Protein AF-A0A1B7NEG4-F1 (afdb_monomer_lite)

Foldseek 3Di:
DDDDDDDDDWFAADDDDDDDDDDDDDDDPPDDPPVPDDPPDPDPCPVVDDDDDDDDDDDDDDPPDPCPPPPPVRVVVVVVVVCPNPGPPTDDDPVNVDDPDPPCDPPADPPHPPVDDPDDDDPDDDDDDDDVVVVCVPVPPPDCVVVVVVLVVDPPSVVLLVQLLVVVVVCVVPNDFDDPPDDFAPPADARVVDQQWHWGHDDPQATEIEGGHPPGHNPVSVVSNVVSCVVVNGDYHYD

Secondary structure (DSSP, 8-state):
-------------------------S----PPPGGGS-TT-SSTTTTTS------PPPPP-----TTTTS-HHHHHHHHHHTTSS-TT-PPPPTTTT---------SS-SSPPTTS-S--PPP-PPPPP--HHHHHHT-----THHHHHHHHHSTTHHHHHHHHHHHHHHHHTT--PPPTTS---SS-EEGGG-SSEEEEEEETTEEEEEEEETTEE-HHHHHHHHHHHHHTT-EEEE-

pLDDT: mean 73.86, std 15.52, range [35.0, 93.81]

Organism: NCBI:txid1314800

Structure (mmCIF, N/CA/C/O backbone):
data_AF-A0A1B7NEG4-F1
#
_entry.id   AF-A0A1B7NEG4-F1
#
loop_
_atom_site.group_PDB
_atom_site.id
_atom_site.type_symbol
_atom_site.label_atom_id
_atom_site.label_alt_id
_atom_site.label_comp_id
_atom_site.label_asym_id
_a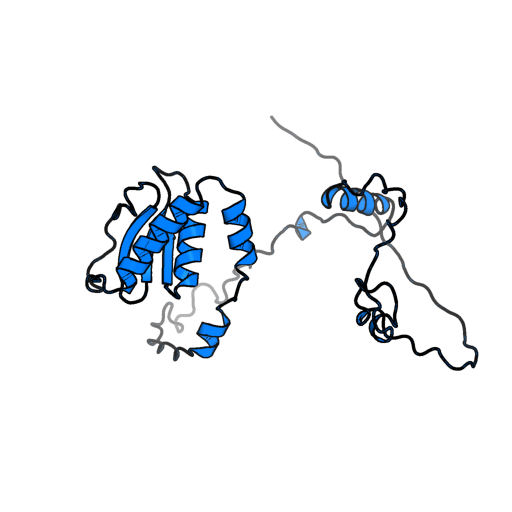tom_site.label_entity_id
_atom_site.label_seq_id
_atom_site.pdbx_PDB_ins_code
_atom_site.Cartn_x
_atom_site.Cartn_y
_atom_site.Cartn_z
_atom_site.occupancy
_atom_site.B_iso_or_equiv
_atom_site.auth_seq_id
_atom_site.auth_comp_id
_atom_site.auth_asym_id
_atom_site.auth_atom_id
_atom_site.pdbx_PDB_model_num
ATOM 1 N N . MET A 1 1 ? 20.823 23.123 -36.068 1.00 42.41 1 MET A N 1
ATOM 2 C CA . MET A 1 1 ? 22.187 23.670 -36.083 1.00 42.41 1 MET A CA 1
ATOM 3 C C . MET A 1 1 ? 22.451 24.221 -34.678 1.00 42.41 1 MET A C 1
ATOM 5 O O . MET A 1 1 ? 22.154 25.382 -34.449 1.00 42.41 1 MET A O 1
ATOM 9 N N . THR A 1 2 ? 22.787 23.450 -33.629 1.00 40.41 2 THR A N 1
ATOM 10 C CA . THR A 1 2 ? 23.548 22.170 -33.548 1.00 40.41 2 THR A CA 1
ATOM 11 C C . THR A 1 2 ? 24.908 22.257 -34.269 1.00 40.41 2 THR A C 1
ATOM 13 O O . THR A 1 2 ? 24.958 22.914 -35.301 1.00 40.41 2 THR A O 1
ATOM 16 N N . GLU A 1 3 ? 26.036 21.683 -33.826 1.00 35.50 3 GLU A N 1
ATOM 17 C CA . GLU A 1 3 ? 26.410 20.885 -32.629 1.00 35.50 3 GLU A CA 1
ATOM 18 C C . GLU A 1 3 ? 27.400 21.679 -31.712 1.00 35.50 3 GLU A C 1
ATOM 20 O O . GLU A 1 3 ? 27.847 22.749 -32.110 1.00 35.50 3 GLU A O 1
ATOM 25 N N . THR A 1 4 ? 27.784 21.357 -30.461 1.00 42.34 4 THR A N 1
ATOM 26 C CA . THR A 1 4 ? 27.658 20.190 -29.542 1.00 42.34 4 THR A CA 1
ATOM 27 C C . THR A 1 4 ? 28.858 19.207 -29.484 1.00 42.34 4 THR A C 1
ATOM 29 O O . THR A 1 4 ? 28.725 18.053 -29.878 1.00 42.34 4 THR A O 1
ATOM 32 N N . VAL A 1 5 ? 30.003 19.627 -28.904 1.00 44.06 5 VAL A N 1
ATOM 33 C CA . VAL A 1 5 ? 31.179 18.781 -28.524 1.00 44.06 5 VAL A CA 1
ATOM 34 C C . VAL A 1 5 ? 31.745 19.306 -27.182 1.00 44.06 5 VAL A C 1
ATOM 36 O O . VAL A 1 5 ? 32.205 20.440 -27.134 1.00 44.06 5 VAL A O 1
ATOM 39 N N . ILE A 1 6 ? 31.488 18.727 -25.999 1.00 40.97 6 ILE A N 1
ATOM 40 C CA . ILE A 1 6 ? 32.019 17.491 -25.370 1.00 40.97 6 ILE A CA 1
ATOM 41 C C . ILE A 1 6 ? 33.556 17.459 -25.250 1.00 40.97 6 ILE A C 1
ATOM 43 O O . ILE A 1 6 ? 34.252 17.198 -26.221 1.00 40.97 6 ILE A O 1
ATOM 47 N N . ALA A 1 7 ? 34.062 17.634 -24.024 1.00 39.62 7 ALA A N 1
ATOM 48 C CA . ALA A 1 7 ? 35.426 17.265 -23.637 1.00 39.62 7 ALA A CA 1
ATOM 49 C C . ALA A 1 7 ? 35.422 15.894 -22.937 1.00 39.62 7 ALA A C 1
ATOM 51 O O . ALA A 1 7 ? 34.477 15.559 -22.219 1.00 39.62 7 ALA A O 1
ATOM 52 N N . GLU A 1 8 ? 36.469 15.108 -23.173 1.00 35.00 8 GLU A N 1
ATOM 53 C CA . GLU A 1 8 ? 36.578 13.704 -22.771 1.00 35.00 8 GLU A CA 1
ATOM 54 C C . GLU A 1 8 ? 37.223 13.521 -21.382 1.00 35.00 8 GLU A C 1
ATOM 56 O O . GLU A 1 8 ? 37.959 14.372 -20.886 1.00 35.00 8 GLU A O 1
ATOM 61 N N . VAL A 1 9 ? 36.916 12.390 -20.749 1.00 43.47 9 VAL A N 1
ATOM 62 C CA . VAL A 1 9 ? 37.351 11.957 -19.413 1.00 43.47 9 VAL A CA 1
ATOM 63 C C . VAL A 1 9 ? 38.060 10.612 -19.559 1.00 43.47 9 VAL A C 1
ATOM 65 O O . VAL A 1 9 ? 37.553 9.796 -20.319 1.00 43.47 9 VAL A O 1
ATOM 68 N N . THR A 1 10 ? 39.120 10.326 -18.782 1.00 37.38 10 THR A N 1
ATOM 69 C CA . THR A 1 10 ? 39.449 8.985 -18.215 1.00 37.38 10 THR A CA 1
ATOM 70 C C . THR A 1 10 ? 40.577 9.093 -17.162 1.00 37.38 10 THR A C 1
ATOM 72 O O . THR A 1 10 ? 41.330 10.063 -17.157 1.00 37.38 10 THR A O 1
ATOM 75 N N . LEU A 1 11 ? 40.651 8.122 -16.237 1.00 44.81 11 LEU A N 1
ATOM 76 C CA . LEU A 1 11 ? 41.534 8.048 -15.053 1.00 44.81 11 LEU A CA 1
ATOM 77 C C . LEU A 1 11 ? 42.445 6.780 -15.111 1.00 44.81 11 LEU A C 1
ATOM 79 O O . LEU A 1 11 ? 42.128 5.898 -15.909 1.00 44.81 11 LEU A O 1
ATOM 83 N N . PRO A 1 12 ? 43.533 6.633 -14.310 1.00 49.81 12 PRO A N 1
ATOM 84 C CA . PRO A 1 12 ? 44.449 5.449 -14.334 1.00 49.81 12 PRO A CA 1
ATOM 85 C C . PRO A 1 12 ? 44.168 4.331 -13.269 1.00 49.81 12 PRO A C 1
ATOM 87 O O . PRO A 1 12 ? 43.049 4.380 -12.768 1.00 49.81 12 PRO A O 1
ATOM 90 N N . SER A 1 13 ? 45.120 3.372 -12.969 1.00 39.34 13 SER A N 1
ATOM 91 C CA . SER A 1 13 ? 45.031 2.057 -12.176 1.00 39.34 13 SER A CA 1
ATOM 92 C C . SER A 1 13 ? 45.985 1.773 -10.923 1.00 39.34 13 SER A C 1
ATOM 94 O O . SER A 1 13 ? 47.193 1.979 -11.021 1.00 39.34 13 SER A O 1
ATOM 96 N N . ILE A 1 14 ? 45.440 1.292 -9.759 1.00 48.62 14 ILE A N 1
ATOM 97 C CA . ILE A 1 14 ? 45.960 1.266 -8.325 1.00 48.62 14 ILE A CA 1
ATOM 98 C C . ILE A 1 14 ? 46.546 -0.079 -7.893 1.00 48.62 14 ILE A C 1
ATOM 100 O O . ILE A 1 14 ? 45.979 -1.133 -8.184 1.00 48.62 14 ILE A O 1
ATOM 104 N N . PRO A 1 15 ? 47.520 -0.008 -6.968 1.00 48.56 15 PRO A N 1
ATOM 105 C CA . PRO A 1 15 ? 47.668 -0.963 -5.854 1.00 48.56 15 PRO A CA 1
ATOM 106 C C . PRO A 1 15 ? 47.987 -0.270 -4.494 1.00 48.56 15 PRO A C 1
ATOM 108 O O . PRO A 1 15 ? 48.414 0.877 -4.455 1.00 48.56 15 PRO A O 1
ATOM 111 N N . GLY A 1 16 ? 47.827 -0.873 -3.312 1.00 44.75 16 GLY A N 1
ATOM 112 C CA . GLY A 1 16 ? 47.434 -2.246 -2.997 1.00 44.75 16 GLY A CA 1
ATOM 113 C C . GLY A 1 16 ? 48.377 -2.906 -1.975 1.00 44.75 16 GLY A C 1
ATOM 114 O O . GLY A 1 16 ? 49.458 -3.334 -2.351 1.00 44.75 16 GLY A O 1
ATOM 115 N N . GLN A 1 17 ? 47.883 -3.083 -0.741 1.00 45.44 17 GLN A N 1
ATOM 116 C CA . GLN A 1 17 ? 48.332 -4.048 0.289 1.00 45.44 17 GLN A CA 1
ATOM 117 C C . GLN A 1 17 ? 49.585 -3.757 1.154 1.00 45.44 17 GLN A C 1
ATOM 119 O O . GLN A 1 17 ? 50.362 -2.834 0.926 1.00 45.44 17 GLN A O 1
ATOM 124 N N . THR A 1 18 ? 49.657 -4.539 2.238 1.00 61.88 18 THR A N 1
ATOM 125 C CA . THR A 1 18 ? 50.371 -4.360 3.519 1.00 61.88 18 THR A CA 1
ATOM 126 C C . THR A 1 18 ? 50.999 -5.709 3.936 1.00 61.88 18 THR A C 1
ATOM 128 O O . THR A 1 18 ? 50.721 -6.700 3.271 1.00 61.88 18 THR A O 1
ATOM 131 N N . GLU A 1 19 ? 51.699 -5.747 5.090 1.00 47.62 19 GLU A N 1
ATOM 132 C CA . GLU A 1 19 ? 52.033 -6.904 5.982 1.00 47.62 19 GLU A CA 1
ATOM 133 C C . GLU A 1 19 ? 53.531 -7.291 6.053 1.00 47.62 19 GLU A C 1
ATOM 135 O O . GLU A 1 19 ? 54.258 -7.096 5.087 1.00 47.62 19 GLU A O 1
ATOM 140 N N . ALA A 1 20 ? 54.087 -7.844 7.151 1.00 49.72 20 ALA A N 1
ATOM 141 C CA . ALA A 1 20 ? 53.739 -7.863 8.595 1.00 49.72 20 ALA A CA 1
ATOM 142 C C . ALA A 1 20 ? 54.958 -8.384 9.423 1.00 49.72 20 ALA A C 1
ATOM 144 O O . ALA A 1 20 ? 55.973 -8.764 8.846 1.00 49.72 20 ALA A O 1
ATOM 145 N N . HIS A 1 21 ? 54.873 -8.404 10.766 1.00 41.31 21 HIS A N 1
ATOM 146 C CA . HIS A 1 21 ? 55.951 -8.801 11.706 1.00 41.31 21 HIS A CA 1
ATOM 147 C C . HIS A 1 21 ? 55.560 -10.009 12.603 1.00 41.31 21 HIS A C 1
ATOM 149 O O . HIS A 1 21 ? 54.381 -10.340 12.713 1.00 41.31 21 HIS A O 1
ATOM 155 N N . ALA A 1 22 ? 56.549 -10.651 13.247 1.00 44.38 22 ALA A N 1
ATOM 156 C CA . ALA A 1 22 ? 56.421 -11.870 14.077 1.00 44.38 22 ALA A CA 1
ATOM 157 C C . ALA A 1 22 ? 56.050 -11.618 15.578 1.00 44.38 22 ALA A C 1
ATOM 159 O O . ALA A 1 22 ? 56.096 -10.461 15.999 1.00 44.38 22 ALA A O 1
ATOM 160 N N . PRO A 1 23 ? 55.665 -12.652 16.377 1.00 54.19 23 PRO A N 1
ATOM 161 C CA . PRO A 1 23 ? 54.934 -12.489 17.652 1.00 54.19 23 PRO A CA 1
ATOM 162 C C . PRO A 1 23 ? 55.716 -12.781 18.960 1.00 54.19 23 PRO A C 1
ATOM 164 O O . PRO A 1 23 ? 56.681 -13.540 18.949 1.00 54.19 23 PRO A O 1
ATOM 167 N N . ASP A 1 24 ? 55.198 -12.267 20.090 1.00 50.75 24 ASP A N 1
ATOM 168 C CA . ASP A 1 24 ? 55.678 -12.487 21.474 1.00 50.75 24 ASP A CA 1
ATOM 169 C C . ASP A 1 24 ? 54.632 -13.181 22.380 1.00 50.75 24 ASP A C 1
ATOM 171 O O . ASP A 1 24 ? 53.419 -13.026 22.205 1.00 50.75 24 ASP A O 1
ATOM 175 N N . ASP A 1 25 ? 55.115 -13.915 23.390 1.00 60.53 25 ASP A N 1
ATOM 176 C CA . ASP A 1 25 ? 54.361 -14.910 24.171 1.00 60.53 25 ASP A CA 1
ATOM 177 C C . ASP A 1 25 ? 53.842 -14.361 25.523 1.00 60.53 25 ASP A C 1
ATOM 179 O O . ASP A 1 25 ? 54.516 -14.391 26.554 1.00 60.53 25 ASP A O 1
ATOM 183 N N . SER A 1 26 ? 52.623 -13.812 25.523 1.00 69.69 26 SER A N 1
ATOM 184 C CA . SER A 1 26 ? 51.928 -13.322 26.727 1.00 69.69 26 SER A CA 1
ATOM 185 C C . SER A 1 26 ? 50.456 -13.762 26.721 1.00 69.69 26 SER A C 1
ATOM 187 O O . SER A 1 26 ? 49.893 -13.955 25.640 1.00 69.69 26 SER A O 1
ATOM 189 N N . PRO A 1 27 ? 49.795 -13.943 27.887 1.00 64.12 27 PRO A N 1
ATOM 190 C CA . PRO A 1 27 ? 48.421 -14.438 27.935 1.00 64.12 27 PRO A CA 1
ATOM 191 C C . PRO A 1 27 ? 47.476 -13.476 27.210 1.00 64.12 27 PRO A C 1
ATOM 193 O O . PRO A 1 27 ? 47.151 -12.396 27.710 1.00 64.12 27 PRO A O 1
ATOM 196 N N . VAL A 1 28 ? 47.044 -13.890 26.015 1.00 61.75 28 VAL A N 1
ATOM 197 C CA . VAL A 1 28 ? 46.268 -13.062 25.089 1.00 61.75 28 VAL A CA 1
ATOM 198 C C . VAL A 1 28 ? 45.008 -12.553 25.792 1.00 61.75 28 VAL A C 1
ATOM 200 O O . VAL A 1 28 ? 44.171 -13.365 26.201 1.00 61.75 28 VAL A O 1
ATOM 203 N N . PRO A 1 29 ? 44.811 -11.227 25.924 1.00 64.06 29 PRO A N 1
ATOM 204 C CA . PRO A 1 29 ? 43.590 -10.693 26.501 1.00 64.06 29 PRO A CA 1
ATOM 205 C C . PRO A 1 29 ? 42.431 -10.998 25.548 1.00 64.06 29 PRO A C 1
ATOM 207 O O . PRO A 1 29 ? 42.242 -10.304 24.548 1.00 64.06 29 PRO A O 1
ATOM 210 N N . LEU A 1 30 ? 41.655 -12.041 25.866 1.00 65.75 30 LEU A N 1
ATOM 211 C CA . LEU A 1 30 ? 40.499 -12.503 25.094 1.00 65.75 30 LEU A CA 1
ATOM 212 C C . LEU A 1 30 ? 39.398 -11.433 25.072 1.00 65.75 30 LEU A C 1
ATOM 214 O O . LEU A 1 30 ? 38.436 -11.444 25.840 1.00 65.75 30 LEU A O 1
ATOM 218 N N . SER A 1 31 ? 39.561 -10.457 24.183 1.00 66.19 31 SER A N 1
ATOM 219 C CA . SER A 1 31 ? 38.578 -9.413 23.950 1.00 66.19 31 SER A CA 1
ATOM 220 C C . SER A 1 31 ? 37.448 -9.963 23.084 1.00 66.19 31 SER A C 1
ATOM 222 O O . SER A 1 31 ? 37.697 -10.566 22.041 1.00 66.19 31 SER A O 1
ATOM 224 N N . PHE A 1 32 ? 36.198 -9.732 23.492 1.00 62.78 32 PHE A N 1
ATOM 225 C CA . PHE A 1 32 ? 35.048 -10.091 22.664 1.00 62.78 32 PHE A CA 1
ATOM 226 C C . PHE A 1 32 ? 35.131 -9.399 21.291 1.00 62.78 32 PHE A C 1
ATOM 228 O O . PHE A 1 32 ? 35.362 -8.181 21.256 1.00 62.78 32 PHE A O 1
ATOM 235 N N . PRO A 1 33 ? 34.898 -10.130 20.178 1.00 68.19 33 PRO A N 1
ATOM 236 C CA . PRO A 1 33 ? 34.938 -9.573 18.831 1.00 68.19 33 PRO A CA 1
ATOM 237 C C . PRO A 1 33 ? 34.097 -8.303 18.721 1.00 68.19 33 PRO A C 1
ATOM 239 O O . PRO A 1 33 ? 32.954 -8.268 19.183 1.00 68.19 33 PRO A O 1
ATOM 242 N N . ALA A 1 34 ? 34.632 -7.262 18.078 1.00 62.91 34 ALA A N 1
ATOM 243 C CA . ALA A 1 34 ? 33.961 -5.961 17.989 1.00 62.91 34 ALA A CA 1
ATOM 244 C C . ALA A 1 34 ? 32.556 -6.040 17.357 1.00 62.91 34 ALA A C 1
ATOM 246 O O . ALA A 1 34 ? 31.680 -5.265 17.722 1.00 62.91 34 ALA A O 1
ATOM 247 N N . ILE A 1 35 ? 32.326 -7.032 16.491 1.00 61.75 35 ILE A N 1
ATOM 248 C CA . ILE A 1 35 ? 31.036 -7.350 15.858 1.00 61.75 35 ILE A CA 1
ATOM 249 C C . ILE A 1 35 ? 29.946 -7.702 16.891 1.00 61.75 35 ILE A C 1
ATOM 251 O O . ILE A 1 35 ? 28.778 -7.386 16.683 1.00 61.75 35 ILE A O 1
ATOM 255 N N . LEU A 1 36 ? 30.316 -8.312 18.023 1.00 56.84 36 LEU A N 1
ATOM 256 C CA . LEU A 1 36 ? 29.397 -8.675 19.111 1.00 56.84 36 LEU A CA 1
ATOM 257 C C . LEU A 1 36 ? 29.279 -7.580 20.187 1.00 56.84 36 LEU A C 1
ATOM 259 O O . LEU A 1 36 ? 28.483 -7.704 21.120 1.00 56.84 36 LEU A O 1
ATOM 263 N N . ARG A 1 37 ? 30.038 -6.481 20.077 1.00 62.06 37 ARG A N 1
ATOM 264 C CA . ARG A 1 37 ? 29.941 -5.347 21.005 1.00 62.06 37 ARG A CA 1
ATOM 265 C C . ARG A 1 37 ? 28.785 -4.444 20.584 1.00 62.06 37 ARG A C 1
ATOM 267 O O . ARG A 1 37 ? 28.857 -3.759 19.571 1.00 62.06 37 ARG A O 1
ATOM 274 N N . ASN A 1 38 ? 27.731 -4.391 21.399 1.00 67.50 38 ASN A N 1
ATOM 275 C CA . ASN A 1 38 ? 26.630 -3.451 21.191 1.00 67.50 38 ASN A CA 1
ATOM 276 C C . ASN A 1 38 ? 27.158 -1.998 21.272 1.00 67.50 38 ASN A C 1
ATOM 278 O O . ASN A 1 38 ? 27.566 -1.575 22.357 1.00 67.50 38 ASN A O 1
ATOM 282 N N . PRO A 1 39 ? 27.125 -1.206 20.180 1.00 67.38 39 PRO A N 1
ATOM 283 C CA . PRO A 1 39 ? 27.779 0.107 20.117 1.00 67.38 39 PRO A CA 1
ATOM 284 C C . PRO A 1 39 ? 27.109 1.179 20.992 1.00 67.38 39 PRO A C 1
ATOM 286 O O . PRO A 1 39 ? 27.589 2.304 21.066 1.00 67.38 39 PRO A O 1
ATOM 289 N N . LYS A 1 40 ? 25.988 0.851 21.650 1.00 66.44 40 LYS A N 1
ATOM 290 C CA . LYS A 1 40 ? 25.274 1.740 22.579 1.00 66.44 40 LYS A CA 1
ATOM 291 C C . LYS A 1 40 ? 25.714 1.584 24.039 1.00 66.44 40 LYS A C 1
ATOM 293 O O . LYS A 1 40 ? 25.205 2.307 24.891 1.00 66.44 40 LYS A O 1
ATOM 298 N N . LEU A 1 41 ? 26.612 0.644 24.345 1.00 65.88 41 LEU A N 1
ATOM 299 C CA . LEU A 1 41 ? 27.146 0.432 25.692 1.00 65.88 41 LEU A CA 1
ATOM 300 C C . LEU A 1 41 ? 28.545 1.045 25.810 1.00 65.88 41 LEU A C 1
ATOM 302 O O . LEU A 1 41 ? 29.467 0.653 25.099 1.00 65.88 41 LEU A O 1
ATOM 306 N N . VAL A 1 42 ? 28.687 2.004 26.728 1.00 69.44 42 VAL A N 1
ATOM 307 C CA . VAL A 1 42 ? 29.930 2.770 26.943 1.00 69.44 42 VAL A CA 1
ATOM 308 C C . VAL A 1 42 ? 31.013 1.936 27.642 1.00 69.44 42 VAL A C 1
ATOM 310 O O . VAL A 1 42 ? 32.197 2.139 27.392 1.00 69.44 42 VAL A O 1
ATOM 313 N N . ASP A 1 43 ? 30.624 0.968 28.479 1.00 67.44 43 ASP A N 1
ATOM 314 C CA . ASP A 1 43 ? 31.540 0.109 29.240 1.00 67.44 43 ASP A CA 1
ATOM 315 C C . ASP A 1 43 ? 31.214 -1.380 29.016 1.00 67.44 43 ASP A C 1
ATOM 317 O O . ASP A 1 43 ? 30.048 -1.774 28.928 1.00 67.44 43 ASP A O 1
ATOM 321 N N . ARG A 1 44 ? 32.260 -2.212 28.940 1.00 62.88 44 ARG A N 1
ATOM 322 C CA . ARG A 1 44 ? 32.179 -3.666 28.734 1.00 62.88 44 ARG A CA 1
ATOM 323 C C . ARG A 1 44 ? 31.524 -4.387 29.908 1.00 62.88 44 ARG A C 1
ATOM 325 O O . ARG A 1 44 ? 30.877 -5.397 29.677 1.00 62.88 44 ARG A O 1
ATOM 332 N N . TYR A 1 45 ? 31.643 -3.851 31.123 1.00 65.25 45 TYR A N 1
ATOM 333 C CA . TYR A 1 45 ? 31.098 -4.453 32.347 1.00 65.25 45 TYR A CA 1
ATOM 334 C C . TYR A 1 45 ? 29.856 -3.719 32.879 1.00 65.25 45 TYR A C 1
ATOM 336 O O . TYR A 1 45 ? 29.498 -3.850 34.047 1.00 65.25 45 TYR A O 1
ATOM 344 N N . ALA A 1 46 ? 29.167 -2.941 32.034 1.00 65.12 46 ALA A N 1
ATOM 345 C CA . ALA A 1 46 ? 28.007 -2.136 32.438 1.00 65.12 46 ALA A CA 1
ATOM 346 C C . ALA A 1 46 ? 26.840 -2.952 33.039 1.00 65.12 46 ALA A C 1
ATOM 348 O O . ALA A 1 46 ? 26.028 -2.398 33.769 1.00 65.12 46 ALA A O 1
ATOM 349 N N . HIS A 1 47 ? 26.763 -4.250 32.738 1.00 59.22 47 HIS A N 1
ATOM 350 C CA . HIS A 1 47 ? 25.766 -5.198 33.254 1.00 59.22 47 HIS A CA 1
ATOM 351 C C . HIS A 1 47 ? 26.199 -5.923 34.545 1.00 59.22 47 HIS A C 1
ATOM 353 O O . HIS A 1 47 ? 25.377 -6.592 35.157 1.00 59.22 47 HIS A O 1
ATOM 359 N N . LEU A 1 48 ? 27.460 -5.775 34.970 1.00 63.34 48 LEU A N 1
ATOM 360 C CA . LEU A 1 48 ? 27.993 -6.282 36.245 1.00 63.34 48 LEU A CA 1
ATOM 361 C C . LEU A 1 48 ? 27.952 -5.234 37.369 1.00 63.34 48 LEU A C 1
ATOM 363 O O . LEU A 1 48 ? 28.250 -5.549 38.517 1.00 63.34 48 LEU A O 1
ATOM 367 N N . ARG A 1 49 ? 27.598 -3.982 37.056 1.00 62.47 49 ARG A N 1
ATOM 368 C CA . ARG A 1 49 ? 27.354 -2.942 38.060 1.00 62.47 49 ARG A CA 1
ATOM 369 C C . ARG A 1 49 ? 25.869 -2.902 38.389 1.00 62.47 49 ARG A C 1
ATOM 371 O O . ARG A 1 49 ? 25.076 -2.392 37.596 1.00 62.47 49 ARG A O 1
ATOM 378 N N . GLU A 1 50 ? 25.504 -3.400 39.568 1.00 57.91 50 GLU A N 1
ATOM 379 C CA . GLU A 1 50 ? 24.193 -3.110 40.145 1.00 57.91 50 GLU A CA 1
ATOM 380 C C . GLU A 1 50 ? 24.017 -1.593 40.254 1.00 57.91 50 GLU A C 1
ATOM 382 O O . GLU A 1 50 ? 24.933 -0.857 40.624 1.00 57.91 50 GLU A O 1
ATOM 387 N N . ARG A 1 51 ? 22.856 -1.109 39.815 1.00 53.50 51 ARG A N 1
ATOM 388 C CA . ARG A 1 51 ? 22.638 0.302 39.501 1.00 53.50 51 ARG A CA 1
ATOM 389 C C . ARG A 1 51 ? 22.081 1.041 40.723 1.00 53.50 51 ARG A C 1
ATOM 391 O O . ARG A 1 51 ? 20.879 0.916 40.963 1.00 53.50 51 ARG A O 1
ATOM 398 N N . PRO A 1 52 ? 22.866 1.863 41.447 1.00 50.38 52 PRO A N 1
ATOM 399 C CA . PRO A 1 52 ? 22.280 2.795 42.398 1.00 50.38 52 PRO A CA 1
ATOM 400 C C . PRO A 1 52 ? 21.434 3.826 41.640 1.00 50.38 52 PRO A C 1
ATOM 402 O O . PRO A 1 52 ? 21.715 4.193 40.494 1.00 50.38 52 PRO A O 1
ATOM 405 N N . VAL A 1 53 ? 20.353 4.265 42.276 1.00 51.50 53 VAL A N 1
ATOM 406 C CA . VAL A 1 53 ? 19.396 5.198 41.681 1.00 51.50 53 VAL A CA 1
ATOM 407 C C . VAL A 1 53 ? 19.961 6.627 41.692 1.00 51.50 53 VAL A C 1
ATOM 409 O O . VAL A 1 53 ? 20.501 7.073 42.697 1.00 51.50 53 VAL A O 1
ATOM 412 N N . ALA A 1 54 ? 19.702 7.346 40.592 1.00 51.25 54 ALA A N 1
ATOM 413 C CA . ALA A 1 54 ? 19.752 8.806 40.412 1.00 51.25 54 ALA A CA 1
ATOM 414 C C . ALA A 1 54 ? 21.014 9.489 39.826 1.00 51.25 54 ALA A C 1
ATOM 416 O O . ALA A 1 54 ? 22.144 9.021 39.887 1.00 51.25 54 ALA A O 1
ATOM 417 N N . VAL A 1 55 ? 20.706 10.671 39.271 1.00 48.00 55 VAL A N 1
ATOM 418 C CA . VAL A 1 55 ? 21.547 11.784 38.793 1.00 48.00 55 VAL A CA 1
ATOM 419 C C . VAL A 1 55 ? 22.428 11.530 37.560 1.00 48.00 55 VAL A C 1
ATOM 421 O O . VAL A 1 55 ? 23.555 11.053 37.630 1.00 48.00 55 VAL A O 1
ATOM 424 N N . HIS A 1 56 ? 21.935 11.991 36.406 1.00 48.06 56 HIS A N 1
ATOM 425 C CA . HIS A 1 56 ? 22.744 12.197 35.204 1.00 48.06 56 HIS A CA 1
ATOM 426 C C . HIS A 1 56 ? 23.692 13.403 35.382 1.00 48.06 56 HIS A C 1
ATOM 428 O O . HIS A 1 56 ? 23.195 14.526 35.515 1.00 48.06 56 HIS A O 1
ATOM 434 N N . PRO A 1 57 ? 25.026 13.244 35.295 1.00 45.41 57 PRO A N 1
ATOM 435 C CA . PRO A 1 57 ? 25.910 14.373 35.044 1.00 45.41 57 PRO A CA 1
ATOM 436 C C . PRO A 1 57 ? 25.768 14.812 33.580 1.00 45.41 57 PRO A C 1
ATOM 438 O O . PRO A 1 57 ? 25.719 13.990 32.662 1.00 45.41 57 PRO A O 1
ATOM 441 N N . LYS A 1 58 ? 25.689 16.126 33.356 1.00 52.47 58 LYS A N 1
ATOM 442 C CA . LYS A 1 58 ? 25.599 16.722 32.017 1.00 52.47 58 LYS A CA 1
ATOM 443 C C . LYS A 1 58 ? 26.927 16.492 31.291 1.00 52.47 58 LYS A C 1
ATOM 445 O O . LYS A 1 58 ? 27.954 16.997 31.739 1.00 52.47 58 LYS A O 1
ATOM 450 N N . THR A 1 59 ? 26.920 15.741 30.192 1.00 51.09 59 THR A N 1
ATOM 451 C CA . THR A 1 59 ? 28.128 15.520 29.386 1.00 51.09 59 THR A CA 1
ATOM 452 C C . THR A 1 59 ? 28.607 16.830 28.775 1.00 51.09 59 THR A C 1
ATOM 454 O O . THR A 1 59 ? 27.822 17.577 28.190 1.00 51.09 59 THR A O 1
ATOM 457 N N . SER A 1 60 ? 29.902 17.090 28.928 1.00 49.78 60 SER A N 1
ATOM 458 C CA . SER A 1 60 ? 30.599 18.257 28.401 1.00 49.78 60 SER A CA 1
ATOM 459 C C . SER A 1 60 ? 30.481 18.378 26.880 1.00 49.78 60 SER A C 1
ATOM 461 O O . SER A 1 60 ? 30.342 17.391 26.158 1.00 49.78 60 SER A O 1
ATOM 463 N N . LEU A 1 61 ? 30.566 19.621 26.406 1.00 56.00 61 LEU A N 1
ATOM 464 C CA . LEU A 1 61 ? 30.566 19.986 24.992 1.00 56.00 61 LEU A CA 1
ATOM 465 C C . LEU A 1 61 ? 31.740 19.313 24.260 1.00 56.00 61 LEU A C 1
ATOM 467 O O . LEU A 1 61 ? 32.864 19.819 24.282 1.00 56.00 61 LEU A O 1
ATOM 471 N N . SER A 1 62 ? 31.482 18.214 23.550 1.00 55.84 62 SER A N 1
ATOM 472 C CA . SER A 1 62 ? 32.317 17.873 22.402 1.00 55.84 62 SER A CA 1
ATOM 473 C C . SER A 1 62 ? 32.163 18.997 21.376 1.00 55.84 62 SER A C 1
ATOM 475 O O . SER A 1 62 ? 31.056 19.478 21.129 1.00 55.84 62 SER A O 1
ATOM 477 N N . LYS A 1 63 ? 33.274 19.453 20.783 1.00 54.59 63 LYS A N 1
ATOM 478 C CA . LYS A 1 63 ? 33.212 20.374 19.642 1.00 54.59 63 LYS A CA 1
ATOM 479 C C . LYS A 1 63 ? 32.423 19.674 18.539 1.00 54.59 63 LYS A C 1
ATOM 481 O O . LYS A 1 63 ? 32.955 18.760 17.911 1.00 54.59 63 LYS A O 1
ATOM 486 N N . ALA A 1 64 ? 31.172 20.088 18.333 1.00 49.16 64 ALA A N 1
ATOM 487 C CA . ALA A 1 64 ? 30.355 19.606 17.234 1.00 49.16 64 ALA A CA 1
ATOM 488 C C . ALA A 1 64 ? 31.133 19.865 15.942 1.00 49.16 64 ALA A C 1
ATOM 490 O O . ALA A 1 64 ? 31.431 21.015 15.601 1.00 49.16 64 ALA A O 1
ATOM 491 N N . HIS A 1 65 ? 31.535 18.786 15.271 1.00 58.22 65 HIS A N 1
ATOM 492 C CA . HIS A 1 65 ? 32.191 18.890 13.980 1.00 58.22 65 HIS A CA 1
ATOM 493 C C . HIS A 1 65 ? 31.206 19.612 13.061 1.00 58.22 65 HIS A C 1
ATOM 495 O O . HIS A 1 65 ? 30.037 19.228 12.998 1.00 58.22 65 HIS A O 1
ATOM 501 N N . ARG A 1 66 ? 31.656 20.669 12.375 1.00 55.28 66 ARG A N 1
ATOM 502 C CA . ARG A 1 66 ? 30.800 21.619 11.627 1.00 55.28 66 ARG A CA 1
ATOM 503 C C . ARG A 1 66 ? 29.947 20.959 10.523 1.00 55.28 66 ARG A C 1
ATOM 505 O O . ARG A 1 66 ? 29.062 21.595 9.960 1.00 55.28 66 ARG A O 1
ATOM 512 N N . ASP A 1 67 ? 30.191 19.674 10.290 1.00 55.41 67 ASP A N 1
ATOM 513 C CA . ASP A 1 67 ? 29.602 18.805 9.284 1.00 55.41 67 ASP A CA 1
ATOM 514 C C . ASP A 1 67 ? 28.435 17.938 9.779 1.00 55.41 67 ASP A C 1
ATOM 516 O O . ASP A 1 67 ? 27.845 17.217 8.982 1.00 55.41 67 ASP A O 1
ATOM 520 N N . GLU A 1 68 ? 28.075 17.938 11.068 1.00 56.97 68 GLU A N 1
ATOM 521 C CA . GLU A 1 68 ? 27.002 17.047 11.562 1.00 56.97 68 GLU A CA 1
ATOM 522 C C . GLU A 1 68 ? 25.618 17.375 10.947 1.00 56.97 68 GLU A C 1
ATOM 524 O O . GLU A 1 68 ? 24.692 16.561 10.961 1.00 56.97 68 GLU A O 1
ATOM 529 N N . HIS A 1 69 ? 25.491 18.551 10.325 1.00 55.25 69 HIS A N 1
ATOM 530 C CA . HIS A 1 69 ? 24.334 18.967 9.528 1.00 55.25 69 HIS A CA 1
ATOM 531 C C . HIS A 1 69 ? 24.529 18.812 8.008 1.00 55.25 69 HIS A C 1
ATOM 533 O O . HIS A 1 69 ? 23.594 19.055 7.242 1.00 55.25 69 HIS A O 1
ATOM 539 N N . GLU A 1 70 ? 25.702 18.374 7.540 1.00 67.19 70 GLU A N 1
ATOM 540 C CA . GLU A 1 70 ? 25.927 18.059 6.131 1.00 67.19 70 GLU A CA 1
ATOM 541 C C . GLU A 1 70 ? 25.146 16.791 5.761 1.00 67.19 70 GLU A C 1
ATOM 543 O O . GLU A 1 70 ? 25.431 15.676 6.204 1.00 67.19 70 GLU A O 1
ATOM 548 N N . GLY A 1 71 ? 24.120 16.946 4.921 1.00 81.94 71 GLY A N 1
ATOM 549 C CA . GLY A 1 71 ? 23.295 15.818 4.495 1.00 81.94 71 GLY A CA 1
ATOM 550 C C . GLY A 1 71 ? 24.142 14.703 3.872 1.00 81.94 71 GLY A C 1
ATOM 551 O O . GLY A 1 71 ? 25.092 14.970 3.141 1.00 81.94 71 GLY A O 1
ATOM 552 N N . LYS A 1 72 ? 23.758 13.434 4.079 1.00 83.19 72 LYS A N 1
ATOM 553 C CA . LYS A 1 72 ? 24.522 12.220 3.693 1.00 83.19 72 LYS A CA 1
ATOM 554 C C . LYS A 1 72 ? 25.018 12.139 2.229 1.00 83.19 72 LYS A C 1
ATOM 556 O O . LYS A 1 72 ? 25.787 11.235 1.902 1.00 83.19 72 LYS A O 1
ATOM 561 N N . ARG A 1 73 ? 24.539 13.008 1.330 1.00 78.81 73 ARG A N 1
ATOM 562 C CA . ARG A 1 73 ? 25.031 13.172 -0.052 1.00 78.81 73 ARG A CA 1
ATOM 563 C C . ARG A 1 73 ? 26.286 14.050 -0.131 1.00 78.81 73 ARG A C 1
ATOM 565 O O . ARG A 1 73 ? 27.152 13.773 -0.947 1.00 78.81 73 ARG A O 1
ATOM 572 N N . TRP A 1 74 ? 26.381 15.086 0.698 1.00 82.94 74 TRP A N 1
ATOM 573 C CA . TRP A 1 74 ? 27.515 16.004 0.750 1.00 82.94 74 TRP A CA 1
ATOM 574 C C . TRP A 1 74 ? 28.754 15.329 1.341 1.00 82.94 74 TRP A C 1
ATOM 576 O O . TRP A 1 74 ? 29.792 15.316 0.687 1.00 82.94 74 TRP A O 1
ATOM 586 N N . ILE A 1 75 ? 28.605 14.647 2.485 1.00 84.12 75 ILE A N 1
ATOM 587 C CA . ILE A 1 75 ? 29.677 13.845 3.105 1.00 84.12 75 ILE A CA 1
ATOM 588 C C . ILE A 1 75 ? 30.281 12.869 2.079 1.00 84.12 75 ILE A C 1
ATOM 590 O O . ILE A 1 75 ? 31.486 12.893 1.850 1.00 84.12 75 ILE A O 1
ATOM 594 N N . ARG A 1 76 ? 29.437 12.119 1.350 1.00 83.31 76 ARG A N 1
ATOM 595 C CA . ARG A 1 76 ? 29.883 11.217 0.272 1.00 83.31 76 ARG A CA 1
ATOM 596 C C . ARG A 1 76 ? 30.591 11.923 -0.882 1.00 83.31 76 ARG A C 1
ATOM 598 O O . ARG A 1 76 ? 31.561 11.390 -1.396 1.00 83.31 76 ARG A O 1
ATOM 605 N N . ARG A 1 77 ? 30.132 13.104 -1.316 1.00 84.06 77 ARG A N 1
ATOM 606 C CA . ARG A 1 77 ? 30.833 13.879 -2.360 1.00 84.06 77 ARG A CA 1
ATOM 607 C C . ARG A 1 77 ? 32.226 14.293 -1.895 1.00 84.06 77 ARG A C 1
ATOM 609 O O . ARG A 1 77 ? 33.167 14.193 -2.669 1.00 84.06 77 ARG A O 1
ATOM 616 N N . ARG A 1 78 ? 32.359 14.712 -0.635 1.00 85.56 78 ARG A N 1
ATOM 617 C CA . ARG A 1 78 ? 33.635 15.109 -0.031 1.00 85.56 78 ARG A CA 1
ATOM 618 C C . ARG A 1 78 ? 34.579 13.927 0.196 1.00 85.56 78 ARG A C 1
ATOM 620 O O . ARG A 1 78 ? 35.781 14.074 0.028 1.00 85.56 78 ARG A O 1
ATOM 627 N N . GLU A 1 79 ? 34.051 12.763 0.559 1.00 86.69 79 GLU A N 1
ATOM 628 C CA . GLU A 1 79 ? 34.827 11.520 0.646 1.00 86.69 79 GLU A CA 1
ATOM 629 C C . GLU A 1 79 ? 35.278 11.057 -0.743 1.00 86.69 79 GLU A C 1
ATOM 631 O O . GLU A 1 79 ? 36.465 10.816 -0.936 1.00 86.69 79 GLU A O 1
ATOM 636 N N . ASN A 1 80 ? 34.382 11.058 -1.736 1.00 83.06 80 ASN A N 1
ATOM 637 C CA . ASN A 1 80 ? 34.718 10.749 -3.128 1.00 83.06 80 ASN A CA 1
ATOM 638 C C . ASN A 1 80 ? 35.713 11.750 -3.744 1.00 83.06 80 ASN A C 1
ATOM 640 O O . ASN A 1 80 ? 36.504 11.366 -4.597 1.00 83.06 80 ASN A O 1
ATOM 644 N N . ALA A 1 81 ? 35.730 13.012 -3.303 1.00 83.56 81 ALA A N 1
ATOM 645 C CA . ALA A 1 81 ? 36.703 14.002 -3.769 1.00 83.56 81 ALA A CA 1
ATOM 646 C C . ALA A 1 81 ? 38.155 13.661 -3.374 1.00 83.56 81 ALA A C 1
ATOM 648 O O . ALA A 1 81 ? 39.078 14.043 -4.084 1.00 83.56 81 ALA A O 1
ATOM 649 N N . LYS A 1 82 ? 38.374 12.886 -2.298 1.00 85.69 82 LYS A N 1
ATOM 650 C CA . LYS A 1 82 ? 39.712 12.386 -1.909 1.00 85.69 82 LYS A CA 1
ATOM 651 C C . LYS A 1 82 ? 40.271 11.335 -2.872 1.00 85.69 82 LYS A C 1
ATOM 653 O O . LYS A 1 82 ? 41.419 10.928 -2.742 1.00 85.69 82 LYS A O 1
ATOM 658 N N . PHE A 1 83 ? 39.435 10.857 -3.786 1.00 81.31 83 PHE A N 1
ATOM 659 C CA . PHE A 1 83 ? 39.718 9.763 -4.698 1.00 81.31 83 PHE A CA 1
ATOM 660 C C . PHE A 1 83 ? 39.861 10.223 -6.159 1.00 81.31 83 PHE A C 1
ATOM 662 O O . PHE A 1 83 ? 39.905 9.384 -7.050 1.00 81.31 83 PHE A O 1
ATOM 669 N N . VAL A 1 84 ? 39.945 11.536 -6.408 1.00 79.25 84 VAL A N 1
ATOM 670 C CA . VAL A 1 84 ? 40.087 12.120 -7.756 1.00 79.25 84 VAL A CA 1
ATOM 671 C C . VAL A 1 84 ? 41.475 11.862 -8.341 1.00 79.25 84 VAL A C 1
ATOM 673 O O . VAL A 1 84 ? 41.579 11.372 -9.460 1.00 79.25 84 VAL A O 1
ATOM 676 N N . ASP A 1 85 ? 42.528 12.109 -7.559 1.00 82.12 85 ASP A N 1
ATOM 677 C CA . ASP A 1 85 ? 43.911 11.801 -7.952 1.00 82.12 85 ASP A CA 1
ATOM 678 C C . ASP A 1 85 ? 44.221 10.303 -7.846 1.00 82.12 85 ASP A C 1
ATOM 680 O O . ASP A 1 85 ? 45.301 9.863 -8.234 1.00 82.12 85 ASP A O 1
ATOM 684 N N . ASN A 1 86 ? 43.301 9.519 -7.267 1.00 85.56 86 ASN A N 1
ATOM 685 C CA . ASN A 1 86 ? 43.537 8.128 -6.928 1.00 85.56 86 ASN A CA 1
ATOM 686 C C . ASN A 1 86 ? 43.356 7.243 -8.162 1.00 85.56 86 ASN A C 1
ATOM 688 O O . ASN A 1 86 ? 42.223 6.960 -8.579 1.00 85.56 86 ASN A O 1
ATOM 692 N N . PRO A 1 87 ? 44.450 6.758 -8.749 1.00 85.38 87 PRO A N 1
ATOM 693 C CA . PRO A 1 87 ? 44.383 6.278 -10.098 1.00 85.38 87 PRO A CA 1
ATOM 694 C C . PRO A 1 87 ? 44.041 4.795 -10.068 1.00 85.38 87 PRO A C 1
ATOM 696 O O . PRO A 1 87 ? 44.950 4.028 -10.219 1.00 85.38 87 PRO A O 1
ATOM 699 N N . HIS A 1 88 ? 42.801 4.379 -9.788 1.00 83.81 88 HIS A N 1
ATOM 700 C CA . HIS A 1 88 ? 42.097 3.153 -10.303 1.00 83.81 88 HIS A CA 1
ATOM 701 C C . HIS A 1 88 ? 40.613 3.367 -10.410 1.00 83.81 88 HIS A C 1
ATOM 703 O O . HIS A 1 88 ? 39.862 2.508 -10.874 1.00 83.81 88 HIS A O 1
ATOM 709 N N . ILE A 1 89 ? 40.182 4.501 -9.892 1.00 83.38 89 ILE A N 1
ATOM 710 C CA . ILE A 1 89 ? 38.800 4.821 -9.736 1.00 83.38 89 ILE A CA 1
ATOM 711 C C . ILE A 1 89 ? 38.397 5.344 -11.102 1.00 83.38 89 ILE A C 1
ATOM 713 O O . ILE A 1 89 ? 38.361 6.539 -11.357 1.00 83.38 89 ILE A O 1
ATOM 717 N N . THR A 1 90 ? 38.187 4.404 -12.020 1.00 80.06 90 THR A N 1
ATOM 718 C CA . THR A 1 90 ? 37.655 4.669 -13.343 1.00 80.06 90 THR A CA 1
ATOM 719 C C . THR A 1 90 ? 36.206 5.105 -13.183 1.00 80.06 90 THR A C 1
ATOM 721 O O . THR A 1 90 ? 35.432 4.548 -12.400 1.00 80.06 90 THR A O 1
ATOM 724 N N . LEU A 1 91 ? 35.841 6.172 -13.890 1.00 81.56 91 LEU A N 1
ATOM 725 C CA . LEU A 1 91 ? 34.472 6.654 -13.891 1.00 81.56 91 LEU A CA 1
ATOM 726 C C . LEU A 1 91 ? 33.611 5.654 -14.674 1.00 81.56 91 LEU A C 1
ATOM 728 O O . LEU A 1 91 ? 34.079 5.153 -15.698 1.00 81.56 91 LEU A O 1
ATOM 732 N N . PRO A 1 92 ? 32.372 5.371 -14.225 1.00 86.44 92 PRO A N 1
ATOM 733 C CA . PRO A 1 92 ? 31.468 4.492 -14.950 1.00 86.44 92 PRO A CA 1
ATOM 734 C C . PRO A 1 92 ? 31.338 4.933 -16.406 1.00 86.44 92 PRO A C 1
ATOM 736 O O . PRO A 1 92 ? 30.971 6.072 -16.706 1.00 86.44 92 PRO A O 1
ATOM 739 N N . SER A 1 93 ? 31.654 4.017 -17.310 1.00 88.25 93 SER A N 1
ATOM 740 C CA . SER A 1 93 ? 31.468 4.205 -18.737 1.00 88.25 93 SER A CA 1
ATOM 741 C C . SER A 1 93 ? 29.976 4.224 -19.074 1.00 88.25 93 SER A C 1
ATOM 743 O O . SER A 1 93 ? 29.119 3.742 -18.325 1.00 88.25 93 SER A O 1
ATOM 745 N N . ARG A 1 94 ? 29.632 4.714 -20.269 1.00 85.81 94 ARG A N 1
ATOM 746 C CA . ARG A 1 94 ? 28.247 4.641 -20.757 1.00 85.81 94 ARG A CA 1
ATOM 747 C C . ARG A 1 94 ? 27.746 3.191 -20.888 1.00 85.81 94 ARG A C 1
ATOM 749 O O . ARG A 1 94 ? 26.539 2.980 -20.799 1.00 85.81 94 ARG A O 1
ATOM 756 N N . SER A 1 95 ? 28.642 2.211 -21.058 1.00 86.00 95 SER A N 1
ATOM 757 C CA . SER A 1 95 ? 28.303 0.781 -21.051 1.00 86.00 95 SER A CA 1
ATOM 758 C C . SER A 1 95 ? 27.973 0.236 -19.660 1.00 86.00 95 SER A C 1
ATOM 760 O O . SER A 1 95 ? 27.079 -0.594 -19.563 1.00 86.00 95 SER A O 1
ATOM 762 N N . ASP A 1 96 ? 28.582 0.742 -18.583 1.00 86.88 96 ASP A N 1
ATOM 763 C CA . ASP A 1 96 ? 28.269 0.294 -17.210 1.00 86.88 96 ASP A CA 1
ATOM 764 C C . ASP A 1 96 ? 26.861 0.724 -16.762 1.00 86.88 96 ASP A C 1
ATOM 766 O O . ASP A 1 96 ? 26.242 0.117 -15.888 1.00 86.8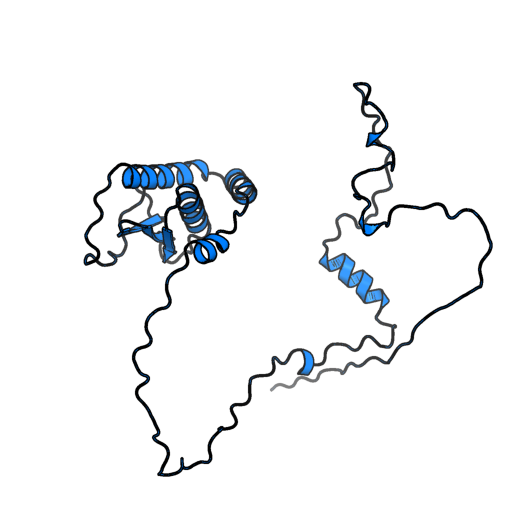8 96 ASP A O 1
ATOM 770 N N . HIS A 1 97 ? 26.329 1.775 -17.390 1.00 85.75 97 HIS A N 1
ATOM 771 C CA . HIS A 1 97 ? 24.946 2.223 -17.233 1.00 85.75 97 HIS A CA 1
ATOM 772 C C . HIS A 1 97 ? 23.967 1.575 -18.223 1.00 85.75 97 HIS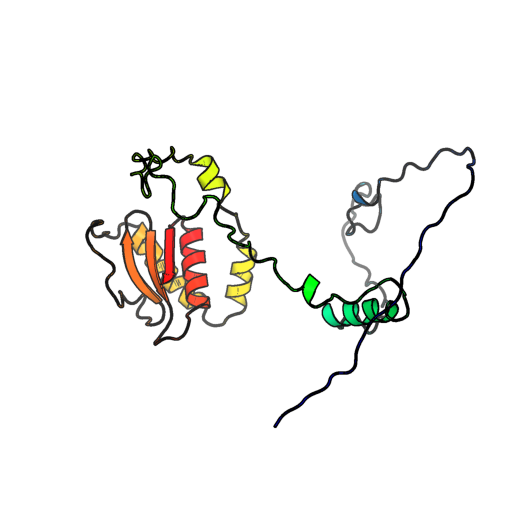 A C 1
ATOM 774 O O . HIS A 1 97 ? 22.754 1.757 -18.086 1.00 85.75 97 HIS A O 1
ATOM 780 N N . ALA A 1 98 ? 24.455 0.830 -19.218 1.00 89.25 98 ALA A N 1
ATOM 781 C CA . ALA A 1 98 ? 23.599 0.118 -20.151 1.00 89.25 98 ALA A CA 1
ATOM 782 C C . ALA A 1 98 ? 23.085 -1.165 -19.487 1.00 89.25 98 ALA A C 1
ATOM 784 O O . ALA A 1 98 ? 23.816 -2.140 -19.332 1.00 89.25 98 ALA A O 1
ATOM 785 N N . VAL A 1 99 ? 21.801 -1.185 -19.121 1.00 85.50 99 VAL A N 1
ATOM 786 C CA . VAL A 1 99 ? 21.136 -2.435 -18.734 1.00 85.50 99 VAL A CA 1
ATOM 787 C C . VAL A 1 99 ? 21.186 -3.374 -19.947 1.00 85.50 99 VAL A C 1
ATOM 789 O O . VAL A 1 99 ? 20.646 -3.000 -20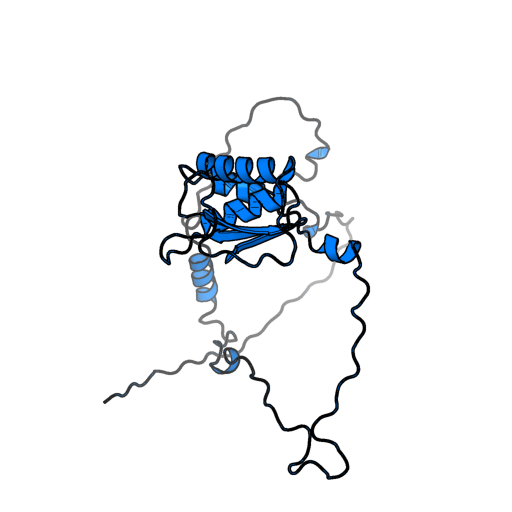.993 1.00 85.50 99 VAL A O 1
ATOM 792 N N . PRO A 1 100 ? 21.813 -4.563 -19.855 1.00 82.06 100 PRO A N 1
ATOM 793 C CA . PRO A 1 100 ? 21.892 -5.481 -20.982 1.00 82.06 100 PRO A CA 1
ATOM 794 C C . PRO A 1 100 ? 20.485 -5.968 -21.330 1.00 82.06 100 PRO A C 1
ATOM 796 O O . PRO A 1 100 ? 19.888 -6.784 -20.627 1.00 82.06 100 PRO A O 1
ATOM 799 N N . VAL A 1 101 ? 19.934 -5.436 -22.422 1.00 81.69 101 VAL A N 1
ATOM 800 C CA . VAL A 1 101 ? 18.654 -5.892 -22.963 1.00 81.69 101 VAL A CA 1
ATOM 801 C C . VAL A 1 101 ? 18.879 -7.297 -23.527 1.00 81.69 101 VAL A C 1
ATOM 803 O O . VAL A 1 101 ? 19.771 -7.458 -24.362 1.00 81.69 101 VAL A O 1
ATOM 806 N N . PRO A 1 102 ? 18.109 -8.320 -23.111 1.00 82.06 102 PRO A N 1
ATOM 807 C CA . PRO A 1 102 ? 18.295 -9.675 -23.613 1.00 82.06 102 PRO A CA 1
ATOM 808 C C . PRO A 1 102 ? 18.056 -9.702 -25.126 1.00 82.06 102 PRO A C 1
ATOM 810 O O . PRO A 1 102 ? 16.929 -9.511 -25.596 1.00 82.06 102 PRO A O 1
ATOM 813 N N . SER A 1 103 ? 19.122 -9.934 -25.894 1.00 80.69 103 SER A N 1
ATOM 814 C CA . SER A 1 103 ? 19.041 -10.072 -27.342 1.00 80.69 103 SER A CA 1
ATOM 815 C C . SER A 1 103 ? 18.286 -11.357 -27.673 1.00 80.69 103 SER A C 1
ATOM 817 O O . SER A 1 103 ? 18.757 -12.472 -27.455 1.00 80.69 103 SER A O 1
ATOM 819 N N . LYS A 1 104 ? 17.069 -11.201 -28.198 1.00 77.69 104 LYS A N 1
ATOM 820 C CA . LYS A 1 104 ? 16.241 -12.321 -28.654 1.00 77.69 104 LYS A CA 1
ATOM 821 C C . LYS A 1 104 ? 16.782 -12.860 -29.978 1.00 77.69 104 LYS A C 1
ATOM 823 O O . LYS A 1 104 ? 16.193 -12.624 -31.030 1.00 77.69 104 LYS A O 1
ATOM 828 N N . LEU A 1 105 ? 17.898 -13.585 -29.925 1.00 77.31 105 LEU A N 1
ATOM 829 C CA . LEU A 1 105 ? 18.241 -14.509 -31.001 1.00 77.31 105 LEU A CA 1
ATOM 830 C C . LEU A 1 105 ? 17.106 -15.543 -31.100 1.00 77.31 105 LEU A C 1
ATOM 832 O O . LEU A 1 105 ? 16.722 -16.108 -30.070 1.00 77.31 105 LEU A O 1
ATOM 836 N N . PRO A 1 106 ? 16.525 -15.777 -32.289 1.00 75.94 106 PRO A N 1
ATOM 837 C CA . PRO A 1 106 ? 15.496 -16.792 -32.438 1.00 75.94 106 PRO A CA 1
ATOM 838 C C . PRO A 1 106 ? 16.110 -18.163 -32.143 1.00 75.94 106 PRO A C 1
ATOM 840 O O . PRO A 1 106 ? 17.052 -18.589 -32.803 1.00 75.94 106 PRO A O 1
ATOM 843 N N . THR A 1 107 ? 15.569 -18.864 -31.145 1.00 75.69 107 THR A N 1
ATOM 844 C CA . THR A 1 107 ? 16.035 -20.203 -30.730 1.00 75.69 107 THR A CA 1
ATOM 845 C C . THR A 1 107 ? 15.850 -21.260 -31.824 1.00 75.69 107 THR A C 1
ATOM 847 O O . THR A 1 107 ? 16.461 -22.323 -31.768 1.00 75.69 107 THR A O 1
ATOM 850 N N . PHE A 1 108 ? 15.015 -20.972 -32.825 1.00 77.50 108 PHE A N 1
ATOM 851 C CA . PHE A 1 108 ? 14.705 -21.861 -33.937 1.00 77.50 108 PHE A CA 1
ATOM 852 C C . PHE A 1 108 ? 15.073 -21.214 -35.278 1.00 77.50 108 PHE A C 1
ATOM 854 O O . PHE A 1 108 ? 14.898 -20.001 -35.432 1.00 77.50 108 PHE A O 1
ATOM 861 N N . PRO A 1 109 ? 15.536 -22.007 -36.263 1.00 78.31 109 PRO A N 1
ATOM 862 C CA . PRO A 1 109 ? 15.769 -21.516 -37.614 1.00 78.31 109 PRO A CA 1
ATOM 863 C C . PRO A 1 109 ? 14.469 -20.997 -38.243 1.00 78.31 109 PRO A C 1
ATOM 865 O O . PRO A 1 109 ? 13.368 -21.445 -37.913 1.00 78.31 109 PRO A O 1
ATOM 868 N N . ILE A 1 110 ? 14.614 -20.044 -39.163 1.00 79.50 110 ILE A N 1
ATOM 869 C CA . ILE A 1 110 ? 13.517 -19.471 -39.946 1.00 79.50 110 ILE A CA 1
ATOM 870 C C . ILE A 1 110 ? 13.693 -19.950 -41.398 1.00 79.50 110 ILE A C 1
ATOM 872 O O . ILE A 1 110 ? 14.760 -19.707 -41.963 1.00 79.50 110 ILE A O 1
ATOM 876 N N . PRO A 1 111 ? 12.685 -20.590 -42.024 1.00 81.19 111 PRO A N 1
ATOM 877 C CA . PRO A 1 111 ? 11.374 -20.934 -41.472 1.00 81.19 111 PRO A CA 1
ATOM 878 C C . PRO A 1 111 ? 11.434 -22.080 -40.448 1.00 81.19 111 PRO A C 1
ATOM 880 O O . PRO A 1 111 ? 12.332 -22.918 -40.479 1.00 81.19 111 PRO A O 1
ATOM 883 N N . LEU A 1 112 ? 10.429 -22.123 -39.565 1.00 78.81 112 LEU A N 1
ATOM 884 C CA . LEU A 1 112 ? 10.260 -23.200 -38.587 1.00 78.81 112 LEU A CA 1
ATOM 885 C C . LEU A 1 112 ? 10.170 -24.560 -39.316 1.00 78.81 112 LEU A C 1
ATOM 887 O O . LEU A 1 112 ? 9.402 -24.651 -40.280 1.00 78.81 112 LEU A O 1
ATOM 891 N N . PRO A 1 113 ? 10.901 -25.607 -38.886 1.00 86.38 113 PRO A N 1
ATOM 892 C CA . PRO A 1 113 ? 10.862 -26.906 -39.552 1.00 86.38 113 PRO A CA 1
ATOM 893 C C . PRO A 1 113 ? 9.443 -27.500 -39.591 1.00 86.38 113 PRO A C 1
ATOM 895 O O . PRO A 1 113 ? 8.721 -27.403 -38.596 1.00 86.38 113 PRO A O 1
ATOM 898 N N . PRO A 1 114 ? 9.032 -28.160 -40.692 1.00 82.19 114 PRO A N 1
ATOM 899 C CA . PRO A 1 114 ? 7.635 -28.551 -40.920 1.00 82.19 114 PRO A CA 1
ATOM 900 C C . PRO A 1 114 ? 7.099 -29.597 -39.930 1.00 82.19 114 PRO A C 1
ATOM 902 O O . PRO A 1 114 ? 5.889 -29.769 -39.821 1.00 82.19 114 PRO A O 1
ATOM 905 N N . TYR A 1 115 ? 7.981 -30.284 -39.199 1.00 85.31 115 TYR A N 1
ATOM 906 C CA . TYR A 1 115 ? 7.624 -31.255 -38.163 1.00 85.31 115 TYR A CA 1
ATOM 907 C C . TYR A 1 115 ? 7.324 -30.625 -36.790 1.00 85.31 115 TYR A C 1
ATOM 909 O O . TYR A 1 115 ? 6.918 -31.345 -35.879 1.00 85.31 115 TYR A O 1
ATOM 917 N N . LEU A 1 116 ? 7.543 -29.316 -36.601 1.00 78.88 116 LEU A N 1
ATOM 918 C CA . LEU A 1 116 ? 7.376 -28.645 -35.309 1.00 78.88 116 LEU A CA 1
ATOM 919 C C . LEU A 1 116 ? 6.193 -27.655 -35.368 1.00 78.88 116 LEU A C 1
ATOM 921 O O . LEU A 1 116 ? 6.245 -26.682 -36.125 1.00 78.88 116 LEU A O 1
ATOM 925 N N . PRO A 1 117 ? 5.109 -27.869 -34.595 1.00 81.94 117 PRO A N 1
ATOM 926 C CA . PRO A 1 117 ? 3.921 -27.024 -34.666 1.00 81.94 117 PRO A CA 1
ATOM 927 C C . PRO A 1 117 ? 4.200 -25.619 -34.118 1.00 81.94 117 PRO A C 1
ATOM 929 O O . PRO A 1 117 ? 4.763 -25.455 -33.038 1.00 81.94 117 PRO A O 1
ATOM 932 N N . ARG A 1 118 ? 3.740 -24.585 -34.836 1.00 78.25 118 ARG A N 1
ATOM 933 C CA . ARG A 1 118 ? 3.919 -23.169 -34.447 1.00 78.25 118 ARG A CA 1
ATOM 934 C C . ARG A 1 118 ? 3.205 -22.803 -33.134 1.00 78.25 118 ARG A C 1
ATOM 936 O O . ARG A 1 118 ? 3.593 -21.842 -32.478 1.00 78.25 118 ARG A O 1
ATOM 943 N N . SER A 1 119 ? 2.172 -23.554 -32.764 1.00 81.31 119 SER A N 1
ATOM 944 C CA . SER A 1 119 ? 1.413 -23.393 -31.524 1.00 81.31 119 SER A CA 1
ATOM 945 C C . SER A 1 119 ? 0.905 -24.749 -31.044 1.00 81.31 119 SER A C 1
ATOM 947 O O . SER A 1 119 ? 0.194 -25.430 -31.784 1.00 81.31 119 SER A O 1
ATOM 949 N N . SER A 1 120 ? 1.213 -25.115 -29.803 1.00 84.81 120 SER A N 1
ATOM 950 C CA . SER A 1 120 ? 0.552 -26.202 -29.080 1.00 84.81 120 SER A CA 1
ATOM 951 C C . SER A 1 120 ? -0.375 -25.615 -28.016 1.00 84.81 120 SER A C 1
ATOM 953 O O . SER A 1 120 ? -0.047 -24.619 -27.369 1.00 84.81 120 SER A O 1
ATOM 955 N N . VAL A 1 121 ? -1.550 -26.220 -27.832 1.00 87.38 121 VAL A N 1
ATOM 956 C CA . VAL A 1 121 ? -2.414 -25.895 -26.692 1.00 87.38 121 VAL A CA 1
ATOM 957 C C . VAL A 1 121 ? -1.762 -26.497 -25.453 1.00 87.38 121 VAL A C 1
ATOM 959 O O . VAL A 1 121 ? -1.576 -27.711 -25.380 1.00 87.38 121 VAL A O 1
ATOM 962 N N . LEU A 1 122 ? -1.382 -25.652 -24.494 1.00 84.69 122 LEU A N 1
ATOM 963 C CA . LEU A 1 122 ? -0.866 -26.128 -23.216 1.00 84.69 122 LEU A CA 1
ATOM 964 C C . LEU A 1 122 ? -2.016 -26.823 -22.461 1.00 84.69 122 LEU A C 1
ATOM 966 O O . LEU A 1 122 ? -3.103 -26.241 -22.386 1.00 84.69 122 LEU A O 1
ATOM 970 N N . PRO A 1 123 ? -1.828 -28.039 -21.913 1.00 87.94 123 PRO A N 1
ATOM 971 C CA . PRO A 1 123 ? -2.865 -28.677 -21.112 1.00 87.94 123 PRO A CA 1
ATOM 972 C C . PRO A 1 123 ? -3.227 -27.788 -19.909 1.00 87.94 123 PRO A C 1
ATOM 974 O O . PRO A 1 123 ? -2.348 -27.098 -19.379 1.00 87.94 123 PRO A O 1
ATOM 977 N N . PRO A 1 124 ? -4.496 -27.788 -19.460 1.00 84.69 124 PRO A N 1
ATOM 978 C CA . PRO A 1 124 ? -4.919 -26.985 -18.321 1.00 84.69 124 PRO A CA 1
ATOM 979 C C . PRO A 1 124 ? -4.150 -27.418 -17.068 1.00 84.69 124 PRO A C 1
ATOM 981 O O . PRO A 1 124 ? -4.361 -28.503 -16.529 1.00 84.69 124 PRO A O 1
ATOM 984 N N . SER A 1 125 ? -3.236 -26.562 -16.613 1.00 85.38 125 SER A N 1
ATOM 985 C CA . SER A 1 125 ? -2.477 -26.790 -15.387 1.00 85.38 125 SER A CA 1
ATOM 986 C C . SER A 1 125 ? -3.411 -26.665 -14.191 1.00 85.38 125 SER A C 1
ATOM 988 O O . SER A 1 125 ? -4.055 -25.628 -14.018 1.00 85.38 125 SER A O 1
ATOM 990 N N . ALA A 1 126 ? -3.457 -27.688 -13.336 1.00 85.25 126 ALA A N 1
ATOM 991 C CA . ALA A 1 126 ? -4.160 -27.579 -12.066 1.00 85.25 126 ALA A CA 1
ATOM 992 C C . ALA A 1 126 ? -3.520 -26.449 -11.230 1.00 85.25 126 ALA A C 1
ATOM 994 O O . ALA A 1 126 ? -2.287 -26.392 -11.139 1.00 85.25 126 ALA A O 1
ATOM 995 N N . PRO A 1 127 ? -4.308 -25.531 -10.639 1.00 80.62 127 PRO A N 1
ATOM 996 C CA . PRO A 1 127 ? -3.762 -24.529 -9.735 1.00 80.62 127 PRO A CA 1
ATOM 997 C C . PRO A 1 127 ? -3.156 -25.227 -8.513 1.00 80.62 127 PRO A C 1
ATOM 999 O O . PRO A 1 127 ? -3.762 -26.131 -7.938 1.00 80.62 127 PRO A O 1
ATOM 1002 N N . GLY A 1 128 ? -1.952 -24.810 -8.119 1.00 81.50 128 GLY A N 1
ATOM 1003 C CA . GLY A 1 128 ? -1.273 -25.376 -6.955 1.00 81.50 128 GLY A CA 1
ATOM 1004 C C . GLY A 1 128 ? -2.082 -25.185 -5.670 1.00 81.50 128 GLY A C 1
ATOM 1005 O O . GLY A 1 128 ? -2.742 -24.161 -5.480 1.00 81.50 128 GLY A O 1
ATOM 1006 N N . THR A 1 129 ? -2.010 -26.160 -4.764 1.00 83.88 129 THR A N 1
ATOM 1007 C CA . THR A 1 129 ? -2.640 -26.079 -3.441 1.00 83.88 129 THR A CA 1
ATOM 1008 C C . THR A 1 129 ? -2.126 -24.865 -2.670 1.00 83.88 129 THR A C 1
ATOM 1010 O O . THR A 1 129 ? -0.924 -24.729 -2.437 1.00 83.88 129 THR A O 1
ATOM 1013 N N . ARG A 1 130 ? -3.042 -23.984 -2.255 1.00 68.94 130 ARG A N 1
ATOM 1014 C CA . ARG A 1 130 ? -2.727 -22.761 -1.509 1.00 68.94 130 ARG A CA 1
ATOM 1015 C C . ARG A 1 130 ? -2.268 -23.101 -0.091 1.00 68.94 130 ARG A C 1
ATOM 1017 O O . ARG A 1 130 ? -3.101 -23.340 0.777 1.00 68.94 130 ARG A O 1
ATOM 1024 N N . ASP A 1 131 ? -0.962 -23.060 0.150 1.00 83.50 131 ASP A N 1
ATOM 1025 C CA . ASP A 1 131 ? -0.407 -23.153 1.502 1.00 83.50 131 ASP A CA 1
ATOM 1026 C C . ASP A 1 131 ? -0.722 -21.871 2.311 1.00 83.50 131 ASP A C 1
ATOM 1028 O O . ASP A 1 131 ? -0.249 -20.783 1.948 1.00 83.50 131 ASP A O 1
ATOM 1032 N N . PRO A 1 132 ? -1.504 -21.956 3.406 1.00 78.25 132 PRO A N 1
ATOM 1033 C CA . PRO A 1 132 ? -1.787 -20.805 4.254 1.00 78.25 132 PRO A CA 1
ATOM 1034 C C . PRO A 1 132 ? -0.543 -20.296 4.992 1.00 78.25 132 PRO A C 1
ATOM 1036 O O . PRO A 1 132 ? -0.476 -19.099 5.264 1.00 78.25 132 PRO A O 1
ATOM 1039 N N . ALA A 1 133 ? 0.451 -21.144 5.286 1.00 72.19 133 ALA A N 1
ATOM 1040 C CA . ALA A 1 133 ? 1.662 -20.732 5.992 1.00 72.19 133 ALA A CA 1
ATOM 1041 C C . ALA A 1 133 ? 2.552 -19.850 5.104 1.00 72.19 133 ALA A C 1
ATOM 1043 O O . ALA A 1 133 ? 2.917 -18.748 5.512 1.00 72.19 133 ALA A O 1
ATOM 1044 N N . SER A 1 134 ? 2.818 -20.259 3.861 1.00 72.69 134 SER A N 1
ATOM 1045 C CA . SER A 1 134 ? 3.527 -19.433 2.871 1.00 72.69 134 SER A CA 1
ATOM 1046 C C . SER A 1 134 ? 2.757 -18.155 2.520 1.00 72.69 134 SER A C 1
ATOM 1048 O O . SER A 1 134 ? 3.359 -17.088 2.400 1.00 72.69 134 SER A O 1
ATOM 1050 N N . ALA A 1 135 ? 1.422 -18.217 2.420 1.00 68.06 135 ALA A N 1
ATOM 1051 C CA 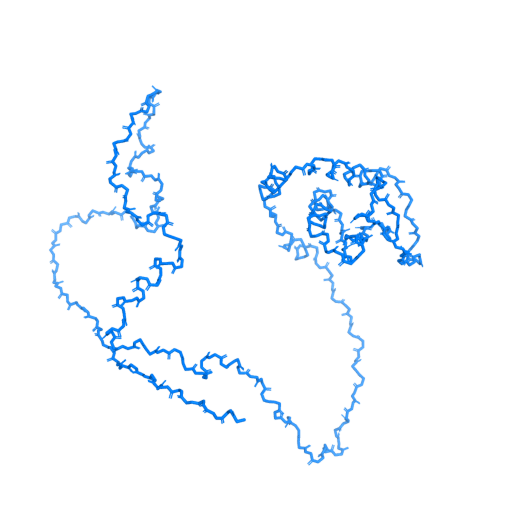. ALA A 1 135 ? 0.597 -17.023 2.220 1.00 68.06 135 ALA A CA 1
ATOM 1052 C C . ALA A 1 135 ? 0.672 -16.051 3.417 1.00 68.06 135 ALA A C 1
ATOM 1054 O O . ALA A 1 135 ? 0.694 -14.834 3.225 1.00 68.06 135 ALA A O 1
ATOM 1055 N N . ALA A 1 136 ? 0.759 -16.573 4.645 1.00 63.97 136 ALA A N 1
ATOM 1056 C CA . ALA A 1 136 ? 0.924 -15.788 5.864 1.00 63.97 136 ALA A CA 1
ATOM 1057 C C . ALA A 1 136 ? 2.366 -15.289 6.076 1.00 63.97 136 ALA A C 1
ATOM 1059 O O . ALA A 1 136 ? 2.554 -14.230 6.668 1.00 63.97 136 ALA A O 1
ATOM 1060 N N . ALA A 1 137 ? 3.388 -15.975 5.558 1.00 59.34 137 ALA A N 1
ATOM 1061 C CA . ALA A 1 137 ? 4.788 -15.546 5.654 1.00 59.34 137 ALA A CA 1
ATOM 1062 C C . ALA A 1 137 ? 5.049 -14.197 4.947 1.00 59.34 137 ALA A C 1
ATOM 1064 O O . ALA A 1 137 ? 5.947 -13.451 5.338 1.00 59.34 137 ALA A O 1
ATOM 1065 N N . GLY A 1 138 ? 4.220 -13.845 3.956 1.00 56.59 138 GLY A N 1
ATOM 1066 C CA . GLY A 1 138 ? 4.190 -12.526 3.314 1.00 56.59 138 GLY A CA 1
ATOM 1067 C C . GLY A 1 138 ? 3.498 -11.419 4.126 1.00 56.59 138 GLY A C 1
ATOM 1068 O O . GLY A 1 138 ? 3.538 -10.254 3.723 1.00 56.59 138 GLY A O 1
ATOM 1069 N N . LEU A 1 139 ? 2.889 -11.727 5.280 1.00 58.41 139 LEU A N 1
ATOM 1070 C CA . LEU A 1 139 ? 2.334 -10.735 6.208 1.00 58.41 139 LEU A CA 1
ATOM 1071 C C . LEU A 1 139 ? 3.467 -10.024 6.958 1.00 58.41 139 LEU A C 1
ATOM 1073 O O . LEU A 1 139 ? 3.593 -10.149 8.175 1.00 58.41 139 LEU A O 1
ATOM 1077 N N . PHE A 1 140 ? 4.265 -9.218 6.246 1.00 54.06 140 PHE A N 1
ATOM 1078 C CA . PHE A 1 140 ? 5.235 -8.299 6.843 1.00 54.06 140 PHE A CA 1
ATOM 1079 C C . PHE A 1 140 ? 4.550 -7.544 7.976 1.00 54.06 140 PHE A C 1
ATOM 1081 O O . PHE A 1 140 ? 3.741 -6.664 7.685 1.00 54.06 140 PHE A O 1
ATOM 1088 N N . SER A 1 141 ? 4.829 -7.856 9.243 1.00 60.03 141 SER A N 1
ATOM 1089 C CA . SER A 1 141 ? 4.232 -7.221 10.429 1.00 60.03 141 SER A CA 1
ATOM 1090 C C . SER A 1 141 ? 4.836 -5.830 10.666 1.00 60.03 141 SER A C 1
ATOM 1092 O O . SER A 1 141 ? 5.320 -5.481 11.743 1.00 60.03 141 SER A O 1
ATOM 1094 N N . LEU A 1 142 ? 4.812 -5.024 9.598 1.00 54.75 142 LEU A N 1
ATOM 1095 C CA . LEU A 1 142 ? 5.309 -3.665 9.498 1.00 54.75 142 LEU A CA 1
ATOM 1096 C C . LEU A 1 142 ? 4.797 -2.863 10.683 1.00 54.75 142 LEU A C 1
ATOM 1098 O O . LEU A 1 142 ? 3.602 -2.598 10.825 1.00 54.75 142 LEU A O 1
ATOM 1102 N N . SER A 1 143 ? 5.734 -2.504 11.557 1.00 64.12 143 SER A N 1
ATOM 1103 C CA . SER A 1 143 ? 5.403 -1.876 12.821 1.00 64.12 143 SER A CA 1
ATOM 1104 C C . SER A 1 143 ? 4.612 -0.594 12.580 1.00 64.12 143 SER A C 1
ATOM 1106 O O . SER A 1 143 ? 5.122 0.378 12.015 1.00 64.12 143 SER A O 1
ATOM 1108 N N . LEU A 1 144 ? 3.398 -0.541 13.131 1.00 67.38 144 LEU A N 1
ATOM 1109 C CA . LEU A 1 144 ? 2.518 0.633 13.108 1.00 67.38 144 LEU A CA 1
ATOM 1110 C C . LEU A 1 144 ? 3.112 1.859 13.831 1.00 67.38 144 LEU A C 1
ATOM 1112 O O . LEU A 1 144 ? 2.446 2.877 13.980 1.00 67.38 144 LEU A O 1
ATOM 1116 N N . LYS A 1 145 ? 4.371 1.799 14.287 1.00 72.81 145 LYS A N 1
ATOM 1117 C CA . LYS A 1 145 ? 5.193 2.976 14.606 1.00 72.81 145 LYS A CA 1
ATOM 1118 C C . LYS A 1 145 ? 5.284 3.941 13.412 1.00 72.81 145 LYS A C 1
ATOM 1120 O O . LYS A 1 145 ? 5.220 5.147 13.628 1.00 72.81 145 LYS A O 1
ATOM 1125 N N . GLY A 1 146 ? 5.370 3.427 12.178 1.00 74.38 146 GLY A N 1
ATOM 1126 C CA . GLY A 1 146 ? 5.342 4.247 10.958 1.00 74.38 146 GLY A CA 1
ATOM 1127 C C . GLY A 1 146 ? 4.021 5.009 10.807 1.00 74.38 146 GLY A C 1
ATOM 1128 O O . GLY A 1 146 ? 4.026 6.238 10.754 1.00 74.38 146 GLY A O 1
ATOM 1129 N N . ALA A 1 147 ? 2.897 4.287 10.865 1.00 74.31 147 ALA A N 1
ATOM 1130 C CA . ALA A 1 147 ? 1.550 4.861 10.808 1.00 74.31 147 ALA A CA 1
ATOM 1131 C C . ALA A 1 147 ? 1.292 5.866 11.935 1.00 74.31 147 ALA A C 1
ATOM 1133 O O . ALA A 1 147 ? 0.896 6.998 11.676 1.00 74.31 147 ALA A O 1
ATOM 1134 N N . ARG A 1 148 ? 1.623 5.514 13.183 1.00 79.50 148 ARG A N 1
ATOM 1135 C CA . ARG A 1 148 ? 1.503 6.426 14.332 1.00 79.50 148 ARG A CA 1
ATOM 1136 C C . ARG A 1 148 ? 2.308 7.715 14.160 1.00 79.50 148 ARG A C 1
ATOM 1138 O O . ARG A 1 148 ? 1.854 8.758 14.619 1.00 79.50 148 ARG A O 1
ATOM 1145 N N . ARG A 1 149 ? 3.473 7.677 13.502 1.00 82.31 149 ARG A N 1
ATOM 1146 C CA . ARG A 1 149 ? 4.229 8.893 13.166 1.00 82.31 149 ARG A CA 1
ATOM 1147 C C . ARG A 1 149 ? 3.516 9.701 12.079 1.00 82.31 149 ARG A C 1
ATOM 1149 O O . ARG A 1 149 ? 3.266 10.879 12.297 1.00 82.31 149 ARG A O 1
ATOM 1156 N N . ALA A 1 150 ? 3.151 9.071 10.961 1.00 82.25 150 ALA A N 1
ATOM 1157 C CA . ALA A 1 150 ? 2.493 9.735 9.832 1.00 82.25 150 ALA A CA 1
ATOM 1158 C C . ALA A 1 150 ? 1.173 10.423 10.234 1.00 82.25 150 ALA A C 1
ATOM 1160 O O . ALA A 1 150 ? 0.959 11.587 9.901 1.00 82.25 150 ALA A O 1
ATOM 1161 N N . LEU A 1 151 ? 0.335 9.740 11.021 1.00 85.44 151 LEU A N 1
ATOM 1162 C CA . LEU A 1 151 ? -0.939 10.266 11.520 1.00 85.44 151 LEU A CA 1
ATOM 1163 C C . LEU A 1 151 ? -0.763 11.442 12.494 1.00 85.44 151 LEU A C 1
ATOM 1165 O O . LEU A 1 151 ? -1.566 12.367 12.477 1.00 85.44 151 LEU A O 1
ATOM 1169 N N . ARG A 1 152 ? 0.288 11.448 13.329 1.00 85.69 152 ARG A N 1
ATOM 1170 C CA . ARG A 1 152 ? 0.555 12.556 14.271 1.00 85.69 152 ARG A CA 1
ATOM 1171 C C . ARG A 1 152 ? 1.123 13.804 13.597 1.00 85.69 152 ARG A C 1
ATOM 1173 O O . ARG A 1 152 ? 1.008 14.884 14.162 1.00 85.69 152 ARG A O 1
ATOM 1180 N N . THR A 1 153 ? 1.750 13.668 12.430 1.00 86.50 153 THR A N 1
ATOM 1181 C CA . THR A 1 153 ? 2.348 14.796 11.696 1.00 86.50 153 THR A CA 1
ATOM 1182 C C . THR A 1 153 ? 1.324 15.592 10.880 1.00 86.50 153 THR A C 1
ATOM 1184 O O . THR A 1 153 ? 1.589 16.748 10.561 1.00 86.50 153 THR A O 1
ATOM 1187 N N . ARG A 1 154 ? 0.167 15.013 10.531 1.00 86.56 154 ARG A N 1
ATOM 1188 C CA . ARG A 1 154 ? -0.779 15.616 9.579 1.00 86.56 154 ARG A CA 1
ATOM 1189 C C . ARG A 1 154 ? -2.056 16.110 10.287 1.00 86.56 154 ARG A C 1
ATOM 1191 O O . ARG A 1 154 ? -2.733 15.303 10.927 1.00 86.56 154 ARG A O 1
ATOM 1198 N N . PRO A 1 155 ? -2.421 17.404 10.187 1.00 85.12 155 PRO A N 1
ATOM 1199 C CA . PRO A 1 155 ? -3.667 17.907 10.765 1.00 85.12 155 PRO A CA 1
ATOM 1200 C C . PRO A 1 155 ? -4.879 17.233 10.102 1.00 85.12 155 PRO A C 1
ATOM 1202 O O . PRO A 1 155 ? -4.826 16.844 8.938 1.00 85.12 155 PRO A O 1
ATOM 1205 N N . GLY A 1 156 ? -5.965 17.043 10.856 1.00 83.38 156 GLY A N 1
ATOM 1206 C CA . GLY A 1 156 ? -7.185 16.382 10.368 1.00 83.38 156 GLY A CA 1
ATOM 1207 C C . GLY A 1 156 ? -7.104 14.855 10.202 1.00 83.38 156 GLY A C 1
ATOM 1208 O O . GLY A 1 156 ? -8.142 14.221 10.022 1.00 83.38 156 GLY A O 1
ATOM 1209 N N . ALA A 1 157 ? -5.923 14.236 10.342 1.00 88.88 157 ALA A N 1
ATOM 1210 C CA . ALA A 1 157 ? -5.742 12.788 10.183 1.00 88.88 157 ALA A CA 1
ATOM 1211 C C . ALA A 1 157 ? -6.663 11.949 11.087 1.00 88.88 157 ALA A C 1
ATOM 1213 O O . ALA A 1 157 ? -7.189 10.933 10.645 1.00 88.88 157 ALA A O 1
ATOM 1214 N N . ARG A 1 158 ? -6.913 12.398 12.328 1.00 89.44 158 ARG A N 1
ATOM 1215 C CA . ARG A 1 158 ? -7.833 11.734 13.271 1.00 89.44 158 ARG A CA 1
ATOM 1216 C C . ARG A 1 158 ? -9.258 11.614 12.719 1.00 89.44 158 ARG A C 1
ATOM 1218 O O . ARG A 1 158 ? -9.896 10.593 12.940 1.00 89.44 158 ARG A O 1
ATOM 1225 N N . ASN A 1 159 ? -9.738 12.628 11.999 1.00 91.31 159 ASN A N 1
ATOM 1226 C CA . ASN A 1 159 ? -11.101 12.650 11.470 1.00 91.31 159 ASN A CA 1
ATOM 1227 C C . ASN A 1 159 ? -11.230 11.685 10.285 1.00 91.31 159 ASN A C 1
ATOM 1229 O O . ASN A 1 159 ? -12.201 10.945 10.205 1.00 91.31 159 ASN A O 1
ATOM 1233 N N . ILE A 1 160 ? -10.223 11.654 9.403 1.00 91.25 160 ILE A N 1
ATOM 1234 C CA . ILE A 1 160 ? -10.157 10.710 8.274 1.00 91.25 160 ILE A CA 1
ATOM 1235 C C . ILE A 1 160 ? -10.089 9.267 8.791 1.00 91.25 160 ILE A C 1
ATOM 1237 O O . ILE A 1 160 ? -10.840 8.418 8.321 1.00 91.25 160 ILE A O 1
ATOM 1241 N N . VAL A 1 161 ? -9.245 9.011 9.800 1.00 92.88 161 VAL A N 1
ATOM 1242 C CA . VAL A 1 161 ? -9.156 7.704 10.469 1.00 92.88 161 VAL A CA 1
ATOM 1243 C C . VAL A 1 161 ? -10.510 7.293 11.041 1.00 92.88 161 VAL A C 1
ATOM 1245 O O . VAL A 1 161 ? -11.009 6.255 10.637 1.00 92.88 161 VAL A O 1
ATOM 1248 N N . GLY A 1 162 ? -11.136 8.113 11.894 1.00 92.62 162 GLY A N 1
ATOM 1249 C CA . GLY A 1 162 ? -12.405 7.751 12.540 1.00 92.62 162 GLY A CA 1
ATOM 1250 C C . GLY A 1 162 ? -13.566 7.533 11.561 1.00 92.62 162 GLY A C 1
ATOM 1251 O O . GLY A 1 162 ? -14.403 6.667 11.790 1.00 92.62 162 GLY A O 1
ATO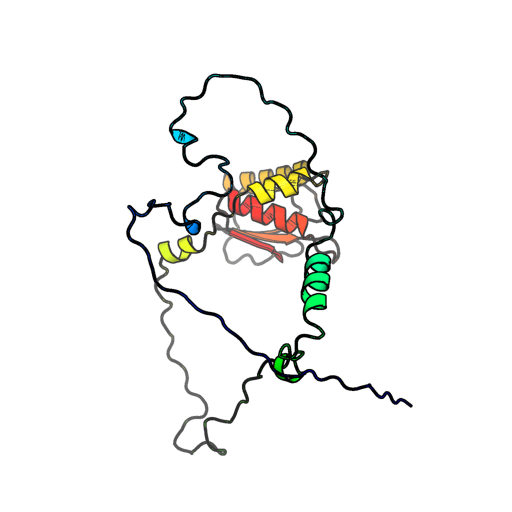M 1252 N N . VAL A 1 163 ? -13.599 8.270 10.444 1.00 93.81 163 VAL A N 1
ATOM 1253 C CA . VAL A 1 163 ? -14.600 8.082 9.379 1.00 93.81 163 VAL A CA 1
ATOM 1254 C C . VAL A 1 163 ? -14.423 6.737 8.664 1.00 93.81 163 VAL A C 1
ATOM 1256 O O . VAL A 1 163 ? -15.397 6.013 8.476 1.00 93.81 163 VAL A O 1
ATOM 1259 N N . ILE A 1 164 ? -13.192 6.380 8.286 1.00 92.62 164 ILE A N 1
ATOM 1260 C CA . ILE A 1 164 ? -12.905 5.116 7.586 1.00 92.62 164 ILE A CA 1
ATOM 1261 C C . ILE A 1 164 ? -13.010 3.919 8.547 1.00 92.62 164 ILE A C 1
ATOM 1263 O O . ILE A 1 164 ? -13.511 2.866 8.167 1.00 92.62 164 ILE A O 1
ATOM 1267 N N . GLU A 1 165 ? -12.571 4.087 9.795 1.00 93.31 165 GLU A N 1
ATOM 1268 C CA . GLU A 1 165 ? -12.671 3.102 10.879 1.00 93.31 165 GLU A CA 1
ATOM 1269 C C . GLU A 1 165 ? -14.136 2.785 11.198 1.00 93.31 165 GLU A C 1
ATOM 1271 O O . GLU A 1 165 ? -14.512 1.618 11.190 1.00 93.31 165 GLU A O 1
ATOM 1276 N N . GLY A 1 166 ? -14.990 3.805 11.358 1.00 91.50 166 GLY A N 1
ATOM 1277 C CA . GLY A 1 166 ? -16.430 3.612 11.545 1.00 91.50 166 GLY A CA 1
ATOM 1278 C C . GLY A 1 166 ? -17.094 2.875 10.376 1.00 91.50 166 GLY A C 1
ATOM 1279 O O . GLY A 1 166 ? -17.917 1.994 10.604 1.00 91.50 166 GLY A O 1
ATOM 1280 N N . HIS A 1 167 ? -16.694 3.170 9.134 1.00 90.88 167 HIS A N 1
ATOM 1281 C CA . HIS A 1 167 ? -17.199 2.470 7.946 1.00 90.88 167 HIS A CA 1
ATOM 1282 C C . HIS A 1 167 ? -16.770 0.993 7.901 1.00 90.88 167 HIS A C 1
ATOM 1284 O O . HIS A 1 167 ? -17.573 0.119 7.578 1.00 90.88 167 HIS A O 1
ATOM 1290 N N . LEU A 1 168 ? -15.511 0.706 8.254 1.00 89.62 168 LEU A N 1
ATOM 1291 C CA . LEU A 1 168 ? -14.976 -0.655 8.360 1.00 89.62 168 LEU A CA 1
ATOM 1292 C C . LEU A 1 168 ? -15.669 -1.456 9.470 1.00 89.62 168 LEU A C 1
ATOM 1294 O O . LEU A 1 168 ? -16.072 -2.588 9.220 1.00 89.62 168 LEU A O 1
ATOM 1298 N N . CYS A 1 169 ? -15.844 -0.879 10.662 1.00 90.25 169 CYS A N 1
ATOM 1299 C CA . CYS A 1 169 ? -16.535 -1.537 11.773 1.00 90.25 169 CYS A CA 1
ATOM 1300 C C . CYS A 1 169 ? -18.006 -1.818 11.441 1.00 90.25 169 CYS A C 1
ATOM 1302 O O . CYS A 1 169 ? -18.443 -2.953 11.590 1.00 90.25 169 CYS A O 1
ATOM 1304 N N . ALA A 1 170 ? -18.738 -0.843 10.889 1.00 88.62 170 ALA A N 1
ATOM 1305 C CA . ALA A 1 170 ? -20.134 -1.034 10.483 1.00 88.62 170 ALA A CA 1
ATOM 1306 C C . ALA A 1 170 ? -20.304 -2.128 9.410 1.00 88.62 170 ALA A C 1
ATOM 1308 O O . ALA A 1 170 ? -21.312 -2.831 9.388 1.00 88.62 170 ALA A O 1
ATOM 1309 N N . TRP A 1 171 ? -19.316 -2.305 8.525 1.00 86.06 171 TRP A N 1
ATOM 1310 C CA . TRP A 1 171 ? -19.296 -3.436 7.597 1.00 86.06 171 TRP A CA 1
ATOM 1311 C C . TRP A 1 171 ? -19.006 -4.769 8.312 1.00 86.06 171 TRP A C 1
ATOM 1313 O O . TRP A 1 171 ? -19.733 -5.738 8.092 1.00 86.06 171 TRP A O 1
ATOM 1323 N N . LEU A 1 172 ? -18.011 -4.815 9.206 1.00 86.25 172 LEU A N 1
ATOM 1324 C CA . LEU A 1 172 ? -17.639 -6.017 9.970 1.00 86.25 172 LEU A CA 1
ATOM 1325 C C . LEU A 1 172 ? -18.728 -6.503 10.944 1.00 86.25 172 LEU A C 1
ATOM 1327 O O . LEU A 1 172 ? -18.813 -7.700 11.203 1.00 86.25 172 LEU A O 1
ATOM 1331 N N . GLU A 1 173 ? -19.553 -5.602 11.478 1.00 86.12 173 GLU A N 1
ATOM 1332 C CA . GLU A 1 173 ? -20.616 -5.913 12.448 1.00 86.12 173 GLU A CA 1
ATOM 1333 C C . GLU A 1 173 ? -21.849 -6.599 11.828 1.00 86.12 173 GLU A C 1
ATOM 1335 O O . GLU A 1 173 ? -22.694 -7.113 12.561 1.00 86.12 173 GLU A O 1
ATOM 1340 N N . GLY A 1 174 ? -21.953 -6.652 10.494 1.00 71.75 174 GLY A N 1
ATOM 1341 C CA . GLY A 1 174 ? -23.064 -7.317 9.800 1.00 71.75 174 GLY A CA 1
ATOM 1342 C C . GLY A 1 174 ? -23.514 -6.650 8.501 1.00 71.75 174 GLY A C 1
ATOM 1343 O O . GLY A 1 174 ? -24.667 -6.812 8.104 1.00 71.75 174 GLY A O 1
ATOM 1344 N N . GLY A 1 175 ? -22.644 -5.884 7.838 1.00 65.50 175 GLY A N 1
ATOM 1345 C CA . GLY A 1 175 ? -22.977 -5.248 6.568 1.00 65.50 175 GLY A CA 1
ATOM 1346 C C . GLY A 1 175 ? -23.295 -6.284 5.489 1.00 65.50 175 GLY A C 1
ATOM 1347 O O . GLY A 1 175 ? -22.470 -7.148 5.187 1.00 65.50 175 GLY A O 1
ATOM 1348 N N . THR A 1 176 ? -24.469 -6.171 4.866 1.00 61.84 176 THR A N 1
ATOM 1349 C CA . THR A 1 176 ? -24.825 -6.961 3.681 1.00 61.84 176 THR A CA 1
ATOM 1350 C C . THR A 1 176 ? -23.798 -6.726 2.580 1.00 61.84 176 THR A C 1
ATOM 1352 O O . THR A 1 176 ? -23.677 -5.615 2.062 1.00 61.84 176 THR A O 1
ATOM 1355 N N . TYR A 1 177 ? -23.063 -7.774 2.217 1.00 65.38 177 TYR A N 1
ATOM 1356 C CA . TYR A 1 177 ? -22.321 -7.805 0.967 1.00 65.38 177 TYR A CA 1
ATOM 1357 C C . TYR A 1 177 ? -23.299 -8.205 -0.144 1.00 65.38 177 TYR A C 1
ATOM 1359 O O . TYR A 1 177 ? -24.030 -9.185 0.029 1.00 65.38 177 TYR A O 1
ATOM 1367 N N . PRO A 1 178 ? -23.342 -7.483 -1.272 1.00 61.25 178 PRO A N 1
ATOM 1368 C CA . PRO A 1 178 ? -23.981 -8.026 -2.455 1.00 61.25 178 PRO A CA 1
ATOM 1369 C C . PRO A 1 178 ? -23.202 -9.265 -2.931 1.00 61.25 178 PRO A C 1
ATOM 1371 O O . PRO A 1 178 ? -22.028 -9.450 -2.587 1.00 61.25 178 PRO A O 1
ATOM 1374 N N . GLY A 1 179 ? -23.865 -10.142 -3.687 1.00 58.53 179 GLY A N 1
ATOM 1375 C CA . GLY A 1 179 ? -23.241 -11.359 -4.218 1.00 58.53 179 GLY A CA 1
ATOM 1376 C C . GLY A 1 179 ? -22.040 -11.052 -5.120 1.00 58.53 179 GLY A C 1
ATOM 1377 O O . GLY A 1 179 ? -21.891 -9.932 -5.607 1.00 58.53 179 GLY A O 1
ATOM 1378 N N . GLU A 1 180 ? -21.187 -12.049 -5.383 1.00 60.19 180 GLU A N 1
ATOM 1379 C CA . GLU A 1 180 ? -19.984 -11.863 -6.220 1.00 60.19 180 GLU A CA 1
ATOM 1380 C C . GLU A 1 180 ? -20.292 -11.380 -7.655 1.00 60.19 180 GLU A C 1
ATOM 1382 O O . GLU A 1 180 ? -19.402 -10.851 -8.325 1.00 60.19 180 GLU A O 1
ATOM 1387 N N . ASP A 1 181 ? -21.551 -11.515 -8.085 1.00 59.22 181 ASP A N 1
ATOM 1388 C CA . ASP A 1 181 ? -22.097 -11.065 -9.367 1.00 59.22 181 ASP A CA 1
ATOM 1389 C C . ASP A 1 181 ? -22.325 -9.541 -9.460 1.00 59.22 181 ASP A C 1
ATOM 1391 O O . ASP A 1 181 ? -22.388 -8.998 -10.567 1.00 59.22 181 ASP A O 1
ATOM 1395 N N . GLU A 1 182 ? -22.419 -8.814 -8.337 1.00 63.78 182 GLU A N 1
ATOM 1396 C CA . GLU A 1 182 ? -22.505 -7.349 -8.372 1.00 63.78 182 GLU A CA 1
ATOM 1397 C C . GLU A 1 182 ? -21.117 -6.730 -8.596 1.00 63.78 182 GLU A C 1
ATOM 1399 O O . GLU A 1 182 ? -20.230 -6.713 -7.735 1.00 63.78 182 GLU A O 1
ATOM 1404 N N . GLY A 1 183 ? -20.925 -6.228 -9.818 1.00 70.06 183 GLY A N 1
ATOM 1405 C CA . GLY A 1 183 ? -19.682 -5.614 -10.270 1.00 70.06 183 GLY A CA 1
ATOM 1406 C C . GLY A 1 183 ? -19.310 -4.307 -9.554 1.00 70.06 183 GLY A C 1
ATOM 1407 O O . GLY A 1 183 ? -20.002 -3.791 -8.684 1.00 70.06 183 GLY A O 1
ATOM 1408 N N . MET A 1 184 ? -18.173 -3.735 -9.955 1.00 79.62 184 MET A N 1
ATOM 1409 C CA . MET A 1 184 ? -17.677 -2.465 -9.412 1.00 79.62 184 MET A CA 1
ATOM 1410 C C . MET A 1 184 ? -18.577 -1.287 -9.825 1.00 79.62 184 MET A C 1
ATOM 1412 O O . MET A 1 184 ? -18.615 -0.928 -11.003 1.00 79.62 184 MET A O 1
ATOM 1416 N N . VAL A 1 185 ? -19.242 -0.647 -8.859 1.00 81.88 185 VAL A N 1
ATOM 1417 C CA . VAL A 1 185 ? -20.117 0.511 -9.097 1.00 81.88 185 VAL A CA 1
ATOM 1418 C C . VAL A 1 185 ? -19.307 1.803 -8.991 1.00 81.88 185 VAL A C 1
ATOM 1420 O O . VAL A 1 185 ? -18.957 2.251 -7.902 1.00 81.88 185 VAL A O 1
ATOM 1423 N N . PHE A 1 186 ? -19.007 2.431 -10.128 1.00 81.56 186 PHE A N 1
ATOM 1424 C CA . PHE A 1 186 ? -18.321 3.727 -10.173 1.00 81.56 186 PHE A CA 1
ATOM 1425 C C . PHE A 1 186 ? -19.330 4.892 -10.178 1.00 81.56 186 PHE A C 1
ATOM 1427 O O . PHE A 1 186 ? -20.360 4.791 -10.841 1.00 81.56 186 PHE A O 1
ATOM 1434 N N . PRO A 1 187 ? -19.055 6.017 -9.485 1.00 76.88 187 PRO A N 1
ATOM 1435 C CA . PRO A 1 187 ? -17.826 6.346 -8.751 1.00 76.88 187 PRO A CA 1
ATOM 1436 C C . PRO A 1 187 ? -17.757 5.789 -7.314 1.00 76.88 187 PRO A C 1
ATOM 1438 O O . PRO A 1 187 ? -16.772 6.055 -6.628 1.00 76.88 187 PRO A O 1
ATOM 1441 N N . GLY A 1 188 ? -18.777 5.059 -6.858 1.00 84.12 188 GLY A N 1
ATOM 1442 C CA . GLY A 1 188 ? -18.846 4.464 -5.521 1.00 84.12 188 GLY A CA 1
ATOM 1443 C C . GLY A 1 188 ? -19.584 5.305 -4.473 1.00 84.12 188 GLY A C 1
ATOM 1444 O O . GLY A 1 188 ? -19.835 6.501 -4.660 1.00 84.12 188 GLY A O 1
ATOM 1445 N N . GLU A 1 189 ? -19.918 4.658 -3.357 1.00 87.31 189 GLU A N 1
ATOM 1446 C CA . GLU A 1 189 ? -20.537 5.239 -2.164 1.00 87.31 189 GLU A CA 1
ATOM 1447 C C . GLU A 1 189 ? -19.555 6.168 -1.430 1.00 87.31 189 GLU A C 1
ATOM 1449 O O . GLU A 1 189 ? -18.369 5.867 -1.301 1.00 87.31 189 GLU A O 1
ATOM 1454 N N . LYS A 1 190 ? -20.031 7.319 -0.941 1.00 90.75 190 LYS A N 1
ATOM 1455 C CA . LYS A 1 190 ? -19.203 8.321 -0.247 1.00 90.75 190 LYS A CA 1
ATOM 1456 C C . LYS A 1 190 ? -18.958 7.941 1.215 1.00 90.75 190 LYS A C 1
ATOM 1458 O O . LYS A 1 190 ? -19.871 8.019 2.035 1.00 90.75 190 LYS A O 1
ATOM 1463 N N . VAL A 1 191 ? -17.708 7.655 1.577 1.00 89.06 191 VAL A N 1
ATOM 1464 C CA . VAL A 1 191 ? -17.349 7.243 2.944 1.00 89.06 191 VAL A CA 1
ATOM 1465 C C . VAL A 1 191 ? -17.476 8.432 3.904 1.00 89.06 191 VAL A C 1
ATOM 1467 O O . VAL A 1 191 ? -16.721 9.404 3.824 1.00 89.06 191 VAL A O 1
ATOM 1470 N N . GLY A 1 192 ? -18.464 8.382 4.805 1.00 83.44 192 GLY A N 1
ATOM 1471 C CA . GLY A 1 192 ? -18.742 9.447 5.780 1.00 83.44 192 GLY A CA 1
ATOM 1472 C C . GLY A 1 192 ? -19.007 10.818 5.147 1.00 83.44 192 GLY A C 1
ATOM 1473 O O . GLY A 1 192 ? -18.554 11.835 5.670 1.00 83.44 192 GLY A O 1
ATOM 1474 N N . GLY A 1 193 ? -19.667 10.845 3.984 1.00 83.56 193 GLY A N 1
ATOM 1475 C CA . GLY A 1 193 ? -19.987 12.075 3.250 1.00 83.56 193 GLY A CA 1
ATOM 1476 C C . GLY A 1 193 ? -18.802 12.732 2.531 1.00 83.56 193 GLY A C 1
ATOM 1477 O O . GLY A 1 193 ? -18.979 13.772 1.893 1.00 83.56 193 GLY A O 1
ATOM 1478 N N . ARG A 1 194 ? -17.600 12.145 2.594 1.00 86.50 194 ARG A N 1
ATOM 1479 C CA . ARG A 1 194 ? -16.418 12.659 1.895 1.00 86.50 194 ARG A CA 1
ATOM 1480 C C . ARG A 1 194 ? -16.440 12.307 0.407 1.00 86.50 194 ARG A C 1
ATOM 1482 O O . ARG A 1 194 ? -17.066 11.341 -0.014 1.00 86.50 194 ARG A O 1
ATOM 1489 N N . GLU A 1 195 ? -15.735 13.093 -0.405 1.00 85.19 195 GLU A N 1
ATOM 1490 C CA . GLU A 1 195 ? -15.638 12.858 -1.855 1.00 85.19 195 GLU A CA 1
ATOM 1491 C C . GLU A 1 195 ? -14.323 12.217 -2.302 1.00 85.19 195 GLU A C 1
ATOM 1493 O O . GLU A 1 195 ? -14.272 11.707 -3.421 1.00 85.19 195 GLU A O 1
ATOM 1498 N N . ASP A 1 196 ? -13.300 12.272 -1.443 1.00 88.62 196 ASP A N 1
ATOM 1499 C CA . ASP A 1 196 ? -11.920 11.823 -1.668 1.00 88.62 196 ASP A CA 1
ATOM 1500 C C . ASP A 1 196 ? -11.680 10.350 -1.311 1.00 88.62 196 ASP A C 1
ATOM 1502 O O . ASP A 1 196 ? -10.653 9.788 -1.687 1.00 88.62 196 ASP A O 1
ATOM 1506 N N . VAL A 1 197 ? -12.623 9.719 -0.608 1.00 90.81 197 VAL A N 1
ATOM 1507 C CA . VAL A 1 197 ? -12.658 8.275 -0.365 1.00 90.81 197 VAL A CA 1
ATOM 1508 C C . VAL A 1 197 ? -14.054 7.774 -0.689 1.00 90.81 197 VAL A C 1
ATOM 1510 O O . VAL A 1 197 ? -15.038 8.204 -0.080 1.00 90.81 197 VAL A O 1
ATOM 1513 N N . ARG A 1 198 ? -14.132 6.859 -1.653 1.00 91.69 198 ARG A N 1
ATOM 1514 C CA . ARG A 1 198 ? -15.372 6.199 -2.052 1.00 91.69 198 ARG A CA 1
ATOM 1515 C C . ARG A 1 198 ? -15.187 4.697 -2.057 1.00 91.69 198 ARG A C 1
ATOM 1517 O O . ARG A 1 198 ? -14.108 4.204 -2.382 1.00 91.69 198 ARG A O 1
ATOM 1524 N N . GLU A 1 199 ? -16.233 3.974 -1.712 1.00 90.00 199 GLU A N 1
ATOM 1525 C CA . GLU A 1 199 ? -16.253 2.520 -1.766 1.00 90.00 199 GLU A CA 1
ATOM 1526 C C . GLU A 1 199 ? -17.021 2.063 -3.012 1.00 90.00 199 GLU A C 1
ATOM 1528 O O . GLU A 1 199 ? -18.105 2.556 -3.303 1.00 90.00 199 GLU A O 1
ATOM 1533 N N . VAL A 1 200 ? -16.425 1.170 -3.797 1.00 89.12 200 VAL A N 1
ATOM 1534 C CA . VAL A 1 200 ? -16.891 0.786 -5.142 1.00 89.12 200 VAL A CA 1
ATOM 1535 C C . VAL A 1 200 ? -17.418 -0.652 -5.194 1.00 89.12 200 VAL A C 1
ATOM 1537 O O . VAL A 1 200 ? -18.158 -1.004 -6.110 1.00 89.12 200 VAL A O 1
ATOM 1540 N N . SER A 1 201 ? -17.024 -1.503 -4.243 1.00 86.38 201 SER A N 1
ATOM 1541 C CA . SER A 1 201 ? -17.517 -2.880 -4.117 1.00 86.38 201 SER A CA 1
ATOM 1542 C C . SER A 1 201 ? -17.173 -3.444 -2.735 1.00 86.38 201 SER A C 1
ATOM 1544 O O . SER A 1 201 ? -16.026 -3.320 -2.285 1.00 86.38 201 SER A O 1
ATOM 1546 N N . ARG A 1 202 ? -18.145 -4.110 -2.097 1.00 85.12 202 ARG A N 1
ATOM 1547 C CA . ARG A 1 202 ? -17.951 -4.941 -0.897 1.00 85.12 202 ARG A CA 1
ATOM 1548 C C . ARG A 1 202 ? -17.976 -6.410 -1.293 1.00 85.12 202 ARG A C 1
ATOM 1550 O O . ARG A 1 202 ? -18.806 -6.818 -2.096 1.00 85.12 202 ARG A O 1
ATOM 1557 N N . ARG A 1 203 ? -17.093 -7.213 -0.705 1.00 79.12 203 ARG A N 1
ATOM 1558 C CA . ARG A 1 203 ? -17.063 -8.679 -0.825 1.00 79.12 203 ARG A CA 1
ATOM 1559 C C . ARG A 1 203 ? -16.869 -9.279 0.557 1.00 79.12 203 ARG A C 1
ATOM 1561 O O . ARG A 1 203 ? -16.254 -8.641 1.404 1.00 79.12 203 ARG A O 1
ATOM 1568 N N . ALA A 1 204 ? -17.278 -10.530 0.760 1.00 76.44 204 ALA A N 1
ATOM 1569 C CA . ALA A 1 204 ? -17.180 -11.218 2.055 1.00 76.44 204 ALA A CA 1
ATOM 1570 C C . ALA A 1 204 ? -15.774 -11.196 2.708 1.00 76.44 204 ALA A C 1
ATOM 1572 O O . ALA A 1 204 ? -15.661 -11.298 3.924 1.00 76.44 204 ALA A O 1
ATOM 1573 N N . VAL A 1 205 ? -14.702 -11.043 1.918 1.00 76.06 205 VAL A N 1
ATOM 1574 C CA . VAL A 1 205 ? -13.304 -11.010 2.397 1.00 76.06 205 VAL A CA 1
ATOM 1575 C C . VAL A 1 205 ? -12.592 -9.662 2.215 1.00 76.06 205 VAL A C 1
ATOM 1577 O O . VAL A 1 205 ? -11.414 -9.549 2.564 1.00 76.06 205 VAL A O 1
ATOM 1580 N N . GLY A 1 206 ? -13.241 -8.637 1.650 1.00 85.25 206 GLY A N 1
ATOM 1581 C CA . GLY A 1 206 ? -12.548 -7.380 1.373 1.00 85.25 206 GLY A CA 1
ATOM 1582 C C . GLY A 1 206 ? -13.336 -6.290 0.653 1.00 85.25 206 GLY A C 1
ATOM 1583 O O . GLY A 1 206 ? -14.429 -6.505 0.137 1.00 85.25 206 GLY A O 1
ATOM 1584 N N . LEU A 1 207 ? -12.722 -5.109 0.608 1.00 88.56 207 LEU A N 1
ATOM 1585 C CA . LEU A 1 207 ? -13.327 -3.854 0.158 1.00 88.56 207 LEU A CA 1
ATOM 1586 C C . LEU A 1 207 ? -12.510 -3.221 -0.980 1.00 88.56 207 LEU A C 1
ATOM 1588 O O . LEU A 1 207 ? -11.272 -3.195 -0.938 1.00 88.56 207 LEU A O 1
ATOM 1592 N N . VAL A 1 208 ? -13.203 -2.700 -1.994 1.00 90.94 208 VAL A N 1
ATOM 1593 C CA . VAL A 1 208 ? -12.612 -1.987 -3.136 1.00 90.94 208 VAL A CA 1
ATOM 1594 C C . VAL A 1 208 ? -12.935 -0.503 -3.029 1.00 90.94 208 VAL A C 1
ATOM 1596 O O . VAL A 1 208 ? -14.095 -0.122 -2.904 1.00 90.94 208 VAL A O 1
ATOM 1599 N N . TRP A 1 209 ? -11.911 0.338 -3.128 1.00 91.62 209 TRP A N 1
ATOM 1600 C CA . TRP A 1 209 ? -11.987 1.776 -2.900 1.00 91.62 209 TRP A CA 1
ATOM 1601 C C . TRP A 1 209 ? -11.561 2.555 -4.147 1.00 91.62 209 TRP A C 1
ATOM 1603 O O . TRP A 1 209 ? -10.635 2.149 -4.849 1.00 91.62 209 TRP A O 1
ATOM 1613 N N . VAL A 1 210 ? -12.177 3.709 -4.381 1.00 91.75 210 VAL A N 1
ATOM 1614 C CA . VAL A 1 210 ? -11.646 4.781 -5.233 1.00 91.75 210 VAL A CA 1
ATOM 1615 C C . VAL A 1 210 ? -11.156 5.887 -4.315 1.00 91.75 210 VAL A C 1
ATOM 1617 O O . VAL A 1 210 ? -11.873 6.305 -3.402 1.00 91.75 210 VAL A O 1
ATOM 1620 N N . VAL A 1 211 ? -9.915 6.329 -4.526 1.00 91.44 211 VAL A N 1
ATOM 1621 C CA . VAL A 1 211 ? -9.256 7.255 -3.604 1.00 91.44 211 VAL A CA 1
ATOM 1622 C C . VAL A 1 211 ? -8.584 8.404 -4.345 1.00 91.44 211 VAL A C 1
ATOM 1624 O O . VAL A 1 211 ? -7.737 8.196 -5.211 1.00 91.44 211 VAL A O 1
ATOM 1627 N N . GLY A 1 212 ? -8.943 9.624 -3.959 1.00 86.06 212 GLY A N 1
ATOM 1628 C CA . GLY A 1 212 ? -8.623 10.854 -4.672 1.00 86.06 212 GLY A CA 1
ATOM 1629 C C . GLY A 1 212 ? -9.883 11.611 -5.091 1.00 86.06 212 GLY A C 1
ATOM 1630 O O . GLY A 1 212 ? -10.979 11.052 -5.145 1.00 86.06 212 GLY A O 1
ATOM 1631 N N . LYS A 1 213 ? -9.727 12.902 -5.390 1.00 80.94 213 LYS A N 1
ATOM 1632 C CA . LYS A 1 213 ? -10.801 13.765 -5.902 1.00 80.94 213 LYS A CA 1
ATOM 1633 C C . LYS A 1 213 ? -10.411 14.310 -7.273 1.00 80.94 213 LYS A C 1
ATOM 1635 O O . LYS A 1 213 ? -9.315 14.845 -7.424 1.00 80.94 213 LYS A O 1
ATOM 1640 N N . ASP A 1 214 ? -11.314 14.177 -8.243 1.00 69.50 214 ASP A N 1
ATOM 1641 C CA . ASP A 1 214 ? -11.265 14.812 -9.569 1.00 69.50 214 ASP A CA 1
ATOM 1642 C C . ASP A 1 214 ? -9.900 14.688 -10.283 1.00 69.50 214 ASP A C 1
ATOM 1644 O O . ASP A 1 214 ? -9.363 15.651 -10.821 1.00 69.50 214 ASP A O 1
ATOM 1648 N N . GLY A 1 215 ? -9.308 13.486 -10.253 1.00 66.31 215 GLY A N 1
ATOM 1649 C CA . GLY A 1 215 ? -8.004 13.188 -10.870 1.00 66.31 215 GLY A CA 1
ATOM 1650 C C . GLY A 1 215 ? -6.774 13.471 -9.994 1.00 66.31 215 GLY A C 1
ATOM 1651 O O . GLY A 1 215 ? -5.653 13.187 -10.411 1.00 66.31 215 GLY A O 1
ATOM 1652 N N . THR A 1 216 ? -6.955 13.981 -8.774 1.00 78.81 216 THR A N 1
ATOM 1653 C CA . THR A 1 216 ? -5.869 14.212 -7.805 1.00 78.81 216 THR A CA 1
ATOM 1654 C C . THR A 1 216 ? -5.593 12.946 -6.993 1.00 78.81 216 THR A C 1
ATOM 1656 O O . THR A 1 216 ? -6.508 12.422 -6.356 1.00 78.81 216 THR A O 1
ATOM 1659 N N . ASP A 1 217 ? -4.343 12.471 -6.963 1.00 79.62 217 ASP A N 1
ATOM 1660 C CA . ASP A 1 217 ? -3.979 11.227 -6.270 1.00 79.62 217 ASP A CA 1
ATOM 1661 C C . ASP A 1 217 ? -4.100 11.340 -4.736 1.00 79.62 217 ASP A C 1
ATOM 1663 O O . ASP A 1 217 ? -3.317 12.031 -4.077 1.00 79.62 217 ASP A O 1
ATOM 1667 N N . GLY A 1 218 ? -5.071 10.629 -4.153 1.00 87.00 218 GLY A N 1
ATOM 1668 C CA . GLY A 1 218 ? -5.343 10.593 -2.710 1.00 87.00 218 GLY A CA 1
ATOM 1669 C C . GLY A 1 218 ? -4.361 9.711 -1.934 1.00 87.00 218 GLY A C 1
ATOM 1670 O O . GLY A 1 218 ? -4.758 8.784 -1.228 1.00 87.00 218 GLY A O 1
ATOM 1671 N N . ALA A 1 219 ? -3.056 9.945 -2.086 1.00 88.69 219 ALA A N 1
ATOM 1672 C CA . ALA A 1 219 ? -2.012 9.055 -1.575 1.00 88.69 219 ALA A CA 1
ATOM 1673 C C . ALA A 1 219 ? -2.040 8.863 -0.043 1.00 88.69 219 ALA A C 1
ATOM 1675 O O . ALA A 1 219 ? -1.629 7.814 0.458 1.00 88.69 219 ALA A O 1
ATOM 1676 N N . PHE A 1 220 ? -2.518 9.854 0.720 1.00 89.25 220 PHE A N 1
ATOM 1677 C CA . PHE A 1 220 ? -2.619 9.752 2.181 1.00 89.25 220 PHE A CA 1
ATOM 1678 C C . PHE A 1 220 ? -3.885 9.026 2.619 1.00 89.25 220 PHE A C 1
ATOM 1680 O O . PHE A 1 220 ? -3.855 8.196 3.520 1.00 89.25 220 PHE A O 1
ATOM 1687 N N . GLU A 1 221 ? -4.986 9.313 1.951 1.00 91.50 221 GLU A N 1
ATOM 1688 C CA . GLU A 1 221 ? -6.280 8.697 2.158 1.00 91.50 221 GLU A CA 1
ATOM 1689 C C . GLU A 1 221 ? -6.163 7.193 1.846 1.00 91.50 221 GLU A C 1
ATOM 1691 O O . GLU A 1 221 ? -6.531 6.357 2.672 1.00 91.50 221 GLU A O 1
ATOM 1696 N N . ARG A 1 222 ? -5.478 6.843 0.745 1.00 92.38 222 ARG A N 1
ATOM 1697 C CA . ARG A 1 222 ? -5.151 5.465 0.338 1.00 92.38 222 ARG A CA 1
ATOM 1698 C C . ARG A 1 222 ? -4.282 4.781 1.393 1.00 92.38 222 ARG A C 1
ATOM 1700 O O . ARG A 1 222 ? -4.531 3.639 1.773 1.00 92.38 222 ARG A O 1
ATOM 1707 N N . TYR A 1 223 ? -3.289 5.500 1.918 1.00 90.88 223 TYR A N 1
ATOM 1708 C CA . TYR A 1 223 ? -2.454 5.020 3.016 1.00 90.88 223 TYR A CA 1
ATOM 1709 C C . TYR A 1 223 ? -3.264 4.716 4.288 1.00 90.88 223 TYR A C 1
ATOM 1711 O O . TYR A 1 223 ? -3.040 3.675 4.909 1.00 90.88 223 TYR A O 1
ATOM 1719 N N . VAL A 1 224 ? -4.211 5.580 4.671 1.00 91.69 224 VAL A N 1
ATOM 1720 C CA . VAL A 1 224 ? -5.071 5.369 5.847 1.00 91.69 224 VAL A CA 1
ATOM 1721 C C . VAL A 1 224 ? -5.998 4.171 5.643 1.00 91.69 224 VAL A C 1
ATOM 1723 O O . VAL A 1 224 ? -6.027 3.300 6.513 1.00 91.69 224 VAL A O 1
ATOM 1726 N N . VAL A 1 225 ? -6.674 4.079 4.491 1.00 93.12 225 VAL A N 1
ATOM 1727 C CA . VAL A 1 225 ? -7.544 2.947 4.120 1.00 93.12 225 VAL A CA 1
ATOM 1728 C C . VAL A 1 225 ? -6.810 1.615 4.281 1.00 93.12 225 VAL A C 1
ATOM 1730 O O . VAL A 1 225 ? -7.264 0.747 5.027 1.00 93.12 225 VAL A O 1
ATOM 1733 N N . HIS A 1 226 ? -5.638 1.459 3.657 1.00 91.25 226 HIS A N 1
ATOM 1734 C CA . HIS A 1 226 ? -4.892 0.201 3.739 1.00 91.25 226 HIS A CA 1
ATOM 1735 C C . HIS A 1 226 ? -4.291 -0.059 5.125 1.00 91.25 226 HIS A C 1
ATOM 1737 O O . HIS A 1 226 ? -4.173 -1.217 5.520 1.00 91.25 226 HIS A O 1
ATOM 1743 N N . CYS A 1 227 ? -3.933 0.976 5.896 1.00 89.94 227 CYS A N 1
ATOM 1744 C CA . CYS A 1 227 ? -3.489 0.793 7.281 1.00 89.94 227 CYS A CA 1
ATOM 1745 C C . CYS A 1 227 ? -4.615 0.283 8.190 1.00 89.94 227 CYS A C 1
ATOM 1747 O O . CYS A 1 227 ? -4.356 -0.592 9.017 1.00 89.94 227 CYS A O 1
ATOM 1749 N N . LEU A 1 228 ? -5.836 0.807 8.041 1.00 90.75 228 LEU A N 1
ATOM 1750 C CA . LEU A 1 228 ? -6.994 0.388 8.832 1.00 90.75 228 LEU A CA 1
ATOM 1751 C C . LEU A 1 228 ? -7.490 -0.992 8.413 1.00 90.75 228 LEU A C 1
ATOM 1753 O O . LEU A 1 228 ? -7.593 -1.868 9.264 1.00 90.75 228 LEU A O 1
ATOM 1757 N N . ALA A 1 229 ? -7.685 -1.238 7.117 1.00 90.50 229 ALA A N 1
ATOM 1758 C CA . ALA A 1 229 ? -8.054 -2.563 6.625 1.00 90.50 229 ALA A CA 1
ATOM 1759 C C . ALA A 1 229 ? -7.067 -3.634 7.128 1.00 90.50 229 ALA A C 1
ATOM 1761 O O . ALA A 1 229 ? -7.470 -4.644 7.696 1.00 90.50 229 ALA A O 1
ATOM 1762 N N . ARG A 1 230 ? -5.760 -3.350 7.062 1.00 86.88 230 ARG A N 1
ATOM 1763 C CA . ARG A 1 230 ? -4.712 -4.212 7.618 1.00 86.88 230 ARG A CA 1
ATOM 1764 C C . ARG A 1 230 ? -4.802 -4.407 9.141 1.00 86.88 230 ARG A C 1
ATOM 1766 O O . ARG A 1 230 ? -4.475 -5.493 9.612 1.00 86.88 230 ARG A O 1
ATOM 1773 N N . TRP A 1 231 ? -5.174 -3.383 9.911 1.00 86.56 231 TRP A N 1
ATOM 1774 C CA . TRP A 1 231 ? -5.357 -3.486 11.368 1.00 86.56 231 TRP A CA 1
ATOM 1775 C C . TRP A 1 231 ? -6.503 -4.438 11.728 1.00 86.56 231 TRP A C 1
ATOM 1777 O O . TRP A 1 231 ? -6.350 -5.245 12.639 1.00 86.56 231 TRP A O 1
ATOM 1787 N N . TYR A 1 232 ? -7.588 -4.404 10.953 1.00 87.12 232 TYR A N 1
ATOM 1788 C CA . TYR A 1 232 ? -8.752 -5.282 11.103 1.00 87.12 232 TYR A CA 1
ATOM 1789 C C . TYR A 1 232 ? -8.643 -6.627 10.351 1.00 87.12 232 TYR A C 1
ATOM 1791 O O . TYR A 1 232 ? -9.584 -7.412 10.369 1.00 87.12 232 TYR A O 1
ATOM 1799 N N . GLY A 1 233 ? -7.517 -6.921 9.686 1.00 85.62 233 GLY A N 1
ATOM 1800 C CA . GLY A 1 233 ? -7.322 -8.173 8.933 1.00 85.62 233 GLY A CA 1
ATOM 1801 C C . GLY A 1 233 ? -8.073 -8.261 7.592 1.00 85.62 233 GLY A C 1
ATOM 1802 O O . GLY A 1 233 ? -8.191 -9.342 7.023 1.00 85.62 233 GLY A O 1
ATOM 1803 N N . VAL A 1 234 ? -8.558 -7.132 7.077 1.00 87.62 234 VAL A N 1
ATOM 1804 C CA . VAL A 1 234 ? -9.410 -7.005 5.886 1.00 87.62 234 VAL A CA 1
ATOM 1805 C C . VAL A 1 234 ? -8.572 -6.831 4.617 1.00 87.62 234 VAL A C 1
ATOM 1807 O O . VAL A 1 234 ? -7.644 -6.015 4.573 1.00 87.62 234 VAL A O 1
ATOM 1810 N N . VAL A 1 235 ? -8.922 -7.543 3.539 1.00 88.50 235 VAL A N 1
ATOM 1811 C CA . VAL A 1 235 ? -8.301 -7.327 2.223 1.00 88.50 235 VAL A CA 1
ATOM 1812 C C . VAL A 1 235 ? -8.825 -6.019 1.625 1.00 88.50 235 VAL A C 1
ATOM 1814 O O . VAL A 1 235 ? -10.028 -5.776 1.591 1.00 88.50 235 VAL A O 1
ATOM 1817 N N . SER A 1 236 ? -7.932 -5.155 1.145 1.00 90.88 236 SER A N 1
ATOM 1818 C CA . SER A 1 236 ? -8.305 -3.850 0.585 1.00 90.88 236 SER A CA 1
ATOM 1819 C C . SER A 1 236 ? -7.602 -3.577 -0.739 1.00 90.88 236 SER A C 1
ATOM 1821 O O . SER A 1 236 ? -6.392 -3.758 -0.858 1.00 90.88 236 SER A O 1
ATOM 1823 N N . PHE A 1 237 ? -8.361 -3.088 -1.719 1.00 89.88 237 PHE A N 1
ATOM 1824 C CA . PHE A 1 237 ? -7.866 -2.716 -3.045 1.00 89.88 237 PHE A CA 1
ATOM 1825 C C . PHE A 1 237 ? -8.223 -1.261 -3.337 1.00 89.88 237 PHE A C 1
ATOM 1827 O O . PHE A 1 237 ? -9.382 -0.894 -3.190 1.00 89.88 237 PHE A O 1
ATOM 1834 N N . SER A 1 238 ? -7.272 -0.437 -3.774 1.00 89.19 238 SER A N 1
ATOM 1835 C CA . SER A 1 238 ? -7.559 0.922 -4.252 1.00 89.19 238 SER A CA 1
ATOM 1836 C C . SER A 1 238 ? -7.391 1.017 -5.765 1.00 89.19 238 SER A C 1
ATOM 1838 O O . SER A 1 238 ? -6.382 0.539 -6.292 1.00 89.19 238 SER A O 1
ATOM 1840 N N . LYS A 1 239 ? -8.333 1.679 -6.429 1.00 82.44 239 LYS A N 1
ATOM 1841 C CA . LYS A 1 239 ? -8.196 2.214 -7.787 1.00 82.44 239 LYS A CA 1
ATOM 1842 C C . LYS A 1 239 ? -7.632 3.639 -7.758 1.00 82.44 239 LYS A C 1
ATOM 1844 O O . LYS A 1 239 ? -7.745 4.307 -6.701 1.00 82.44 239 LYS A O 1
#

Sequence (239 aa):
MTETVIAEVTLPSIPGQTEAHAPDDSPVPLSFPAILRNPKLVDRYAHLRERPVAVHPKTSLSKAHRDEHEGKRWIRRRENAKFVDNPHITLPSRSDHAVPVPSKLPTFPIPLPPYLPRSSVLPPSAPGTRDPASAAAGLFSLSLKGARRALRTRPGARNIVGVIEGHLCAWLEGGTYPGEDEGMVFPGEKVGGREDVREVSRRAVGLVWVVGKDGTDGAFERYVVHCLARWYGVVSFSK

Radius of gyration: 31.6 Å; chains: 1; bounding box: 81×55×84 Å